Protein AF-A0A6P0T3D6-F1 (afdb_monomer_lite)

Radius of gyration: 28.1 Å; chains: 1; bounding box: 77×45×81 Å

Sequence (340 aa):
TSSKSYEYIAQSCYQVFQTAANWSQDLQGVSTPESSTKQEKDIAKSGDKVVDKVAIWSQDLQGKGRLFGGEIFELWRYQPLNQANCHVIIMIFPDQASMEKAAELYTDWMGLFSYRNKILWAYSQSRLIKKSLVDFYKQAEENQRLISDQNSSGFREQTIAAKLDDIQKSLDNYTLDLPKLNFQNQIIEINLFNYQTRLDIINQKCQKLGADNNLKFLETFSKEVKENYLLQVTKDYDSMALGLRLLEARLNALRSQIELEKAERDRTFQNIVTVIGAGTAVTALVDFEAKQCETVSKLIPPMKKSCENPWINSFIVPVVLILIFGVIGLCFKKILSASR

pLDDT: mean 72.75, std 22.13, range [32.28, 98.38]

Structure (mmCIF, N/CA/C/O backbone):
data_AF-A0A6P0T3D6-F1
#
_entry.id   AF-A0A6P0T3D6-F1
#
loop_
_atom_site.group_PDB
_atom_site.id
_atom_site.type_symbol
_atom_site.label_atom_id
_atom_site.label_alt_id
_atom_site.label_comp_id
_atom_site.label_asym_id
_atom_site.label_entity_id
_atom_site.label_seq_id
_atom_site.pdbx_PDB_ins_code
_atom_site.Cartn_x
_atom_site.Cartn_y
_atom_site.Cartn_z
_atom_site.occupancy
_atom_site.B_iso_or_equiv
_atom_site.auth_seq_id
_atom_site.auth_comp_id
_atom_site.auth_asym_id
_atom_site.auth_atom_id
_atom_site.pdbx_PDB_model_num
ATOM 1 N N . THR A 1 1 ? -25.165 -11.275 28.805 1.00 53.22 1 THR A N 1
ATOM 2 C CA . THR A 1 1 ? -25.376 -11.613 27.375 1.00 53.22 1 THR A CA 1
ATOM 3 C C . THR A 1 1 ? -24.227 -12.482 26.893 1.00 53.22 1 THR A C 1
ATOM 5 O O . THR A 1 1 ? -23.082 -12.165 27.181 1.00 53.22 1 THR A O 1
ATOM 8 N N . SER A 1 2 ? -24.495 -13.625 26.250 1.00 67.69 2 SER A N 1
ATOM 9 C CA . SER A 1 2 ? -23.430 -14.520 25.748 1.00 67.69 2 SER A CA 1
ATOM 10 C C . SER A 1 2 ? -22.804 -13.985 24.453 1.00 67.69 2 SER A C 1
ATOM 12 O O . SER A 1 2 ? -23.526 -13.380 23.666 1.00 67.69 2 SER A O 1
ATOM 14 N N . SER A 1 3 ? -21.533 -14.294 24.168 1.00 66.00 3 SER A N 1
ATOM 15 C CA . SER A 1 3 ? -20.826 -13.911 22.922 1.00 66.00 3 SER A CA 1
ATOM 16 C C . SER A 1 3 ? -21.608 -14.234 21.630 1.00 66.00 3 SER A C 1
ATOM 18 O O . SER A 1 3 ? -21.654 -13.412 20.717 1.00 66.00 3 SER A O 1
ATOM 20 N N . LYS A 1 4 ? -22.348 -15.356 21.595 1.00 70.00 4 LYS A N 1
ATOM 21 C CA . LYS A 1 4 ? -23.235 -15.723 20.469 1.00 70.00 4 LYS A CA 1
ATOM 22 C C . LYS A 1 4 ? -24.346 -14.699 20.194 1.00 70.00 4 LYS A C 1
ATOM 24 O O . LYS A 1 4 ? -24.768 -14.544 19.055 1.00 70.00 4 LYS A O 1
ATOM 29 N N . SER A 1 5 ? -24.806 -13.992 21.225 1.00 83.00 5 SER A N 1
ATOM 30 C CA . SER A 1 5 ? -25.825 -12.947 21.095 1.00 83.00 5 SER A CA 1
ATOM 31 C C . SER A 1 5 ? -25.266 -11.700 20.415 1.00 83.00 5 SER A C 1
ATOM 33 O O . SER A 1 5 ? -25.970 -11.090 19.619 1.00 83.00 5 SER A O 1
ATOM 35 N N . TYR A 1 6 ? -24.016 -11.321 20.703 1.00 85.50 6 TYR A N 1
ATOM 36 C CA . TYR A 1 6 ? -23.391 -10.154 20.077 1.00 85.50 6 TYR A CA 1
ATOM 37 C C . TYR A 1 6 ? -23.079 -10.391 18.605 1.00 85.50 6 TYR A C 1
ATOM 39 O O . TYR A 1 6 ? -23.314 -9.509 17.788 1.00 85.50 6 TYR A O 1
ATOM 47 N N . GLU A 1 7 ? -22.627 -11.592 18.250 1.00 84.25 7 GLU A N 1
ATOM 48 C CA . GLU A 1 7 ? -22.378 -11.941 16.851 1.00 84.25 7 GLU A CA 1
ATOM 49 C C . GLU A 1 7 ? -23.661 -11.901 16.007 1.00 84.25 7 GLU A C 1
ATOM 51 O O . GLU A 1 7 ? -23.648 -11.339 14.916 1.00 84.25 7 GLU A O 1
ATOM 56 N N . TYR A 1 8 ? -24.787 -12.396 16.531 1.00 85.69 8 TYR A N 1
ATOM 57 C CA . TYR A 1 8 ? -26.081 -12.305 15.845 1.00 85.69 8 TYR A CA 1
ATOM 58 C C . TYR A 1 8 ? -26.545 -10.852 15.632 1.00 85.69 8 TYR A C 1
ATOM 60 O O . TYR A 1 8 ? -27.017 -10.487 14.551 1.00 85.69 8 TYR A O 1
ATOM 68 N N . ILE A 1 9 ? -26.378 -9.996 16.648 1.00 85.69 9 ILE A N 1
ATOM 69 C CA . ILE A 1 9 ? -26.699 -8.566 16.533 1.00 85.69 9 ILE A CA 1
ATOM 70 C C . ILE A 1 9 ? -25.793 -7.911 15.485 1.00 85.69 9 ILE A C 1
ATOM 72 O O . ILE A 1 9 ? -26.284 -7.202 14.611 1.00 85.69 9 ILE A O 1
ATOM 76 N N . ALA A 1 10 ? -24.488 -8.190 15.515 1.00 86.81 10 ALA A N 1
ATOM 77 C CA . ALA A 1 10 ? -23.537 -7.623 14.567 1.00 86.81 10 ALA A CA 1
ATOM 78 C C . ALA A 1 10 ? -23.818 -8.068 13.120 1.00 86.81 10 ALA A C 1
ATOM 80 O O . ALA A 1 10 ? -23.769 -7.239 12.211 1.00 86.81 10 ALA A O 1
ATOM 81 N N . GLN A 1 11 ? -24.193 -9.334 12.909 1.00 85.19 11 GLN A N 1
ATOM 82 C CA . GLN A 1 11 ? -24.663 -9.844 11.614 1.00 85.19 11 GLN A CA 1
ATOM 83 C C . GLN A 1 11 ? -25.864 -9.054 11.097 1.00 85.19 11 GLN A C 1
ATOM 85 O O . GLN A 1 11 ? -25.868 -8.616 9.946 1.00 85.19 11 GLN A O 1
ATOM 90 N N . SER A 1 12 ? -26.847 -8.821 11.966 1.00 82.75 12 SER A N 1
ATOM 91 C CA . SER A 1 12 ? -28.048 -8.056 11.629 1.00 82.75 12 SER A CA 1
ATOM 92 C C . SER A 1 12 ? -27.702 -6.603 11.275 1.00 82.75 12 SER A C 1
ATOM 94 O O . SER A 1 12 ? -28.147 -6.089 10.250 1.00 82.75 12 SER A O 1
ATOM 96 N N . CYS A 1 13 ? -26.836 -5.949 12.060 1.00 84.38 13 CYS A N 1
ATOM 97 C CA . CYS A 1 13 ? -26.343 -4.600 11.766 1.00 84.38 13 CYS A CA 1
ATOM 98 C C . CYS A 1 13 ? -25.618 -4.529 10.415 1.00 84.38 13 CYS A C 1
ATOM 100 O O . CYS A 1 13 ? -25.824 -3.584 9.653 1.00 84.38 13 CYS A O 1
ATOM 102 N N . TYR A 1 14 ? -24.794 -5.530 10.098 1.00 84.00 14 TYR A N 1
ATOM 103 C CA . TYR A 1 14 ? -24.063 -5.573 8.836 1.00 84.00 14 TYR A CA 1
ATOM 104 C C . TYR A 1 14 ? -24.999 -5.709 7.630 1.00 84.00 14 TYR A C 1
ATOM 106 O O . TYR A 1 14 ? -24.825 -4.999 6.641 1.00 84.00 14 TYR A O 1
ATOM 114 N N . GLN A 1 15 ? -26.031 -6.552 7.726 1.00 80.00 15 GLN A N 1
ATOM 115 C CA . GLN A 1 15 ? -27.046 -6.701 6.675 1.00 80.00 15 GLN A CA 1
ATOM 116 C C . GLN A 1 15 ? -27.813 -5.395 6.416 1.00 80.00 15 GLN A C 1
ATOM 118 O O . GLN A 1 15 ? -28.017 -5.009 5.261 1.00 80.00 15 GLN A O 1
ATOM 123 N N . VAL A 1 16 ? -28.195 -4.678 7.478 1.00 79.88 16 VAL A N 1
ATOM 124 C CA . VAL A 1 16 ? -28.868 -3.373 7.357 1.00 79.88 16 VAL A CA 1
ATOM 125 C C . VAL A 1 16 ? -27.953 -2.347 6.686 1.00 79.88 16 VAL A C 1
ATOM 127 O O . VAL A 1 16 ? -28.378 -1.672 5.748 1.00 79.88 16 VAL A O 1
ATOM 130 N N . PHE A 1 17 ? -26.687 -2.265 7.112 1.00 78.81 17 PHE A N 1
ATOM 131 C CA . PHE A 1 17 ? -25.705 -1.360 6.513 1.00 78.81 17 PHE A CA 1
ATOM 132 C C . PHE A 1 17 ? -25.536 -1.610 5.009 1.00 78.81 17 PHE A C 1
ATOM 134 O O . PHE A 1 17 ? -25.558 -0.666 4.222 1.00 78.81 17 PHE A O 1
ATOM 141 N N . GLN A 1 18 ? -25.416 -2.873 4.595 1.00 73.12 18 GLN A N 1
ATOM 142 C CA . GLN A 1 18 ? -25.282 -3.222 3.180 1.00 73.12 18 GLN A CA 1
ATOM 143 C C . GLN A 1 18 ? -26.512 -2.840 2.360 1.00 73.12 18 GLN A C 1
ATOM 145 O O . GLN A 1 18 ? -26.376 -2.300 1.265 1.00 73.12 18 GLN A O 1
ATOM 150 N N . THR A 1 19 ? -27.707 -3.090 2.899 1.00 70.31 19 THR A N 1
ATOM 151 C CA . THR A 1 19 ? -28.960 -2.728 2.227 1.00 70.31 19 THR A CA 1
ATOM 152 C C . THR A 1 19 ? -29.002 -1.221 1.974 1.00 70.31 19 THR A C 1
ATOM 154 O O . THR A 1 19 ? -29.236 -0.792 0.848 1.00 70.31 19 THR A O 1
ATOM 157 N N . ALA A 1 20 ? -28.667 -0.413 2.984 1.00 66.50 20 ALA A N 1
ATOM 158 C CA . ALA A 1 20 ? -28.610 1.041 2.849 1.00 66.50 20 ALA A CA 1
ATOM 159 C C . ALA A 1 20 ? -27.512 1.516 1.876 1.00 66.50 20 ALA A C 1
ATOM 161 O O . ALA A 1 20 ? -27.730 2.446 1.098 1.00 66.50 20 ALA A O 1
ATOM 162 N N . ALA A 1 21 ? -26.339 0.877 1.889 1.00 64.81 21 ALA A N 1
ATOM 163 C CA . ALA A 1 21 ? -25.237 1.212 0.989 1.00 64.81 21 ALA A CA 1
ATOM 164 C C . ALA A 1 21 ? -25.592 0.943 -0.484 1.00 64.81 21 ALA A C 1
ATOM 166 O O . ALA A 1 21 ? -25.303 1.778 -1.342 1.00 64.81 21 ALA A O 1
ATOM 167 N N . ASN A 1 22 ? -26.274 -0.171 -0.764 1.00 60.66 22 ASN A N 1
ATOM 168 C CA . ASN A 1 22 ? -26.747 -0.511 -2.107 1.00 60.66 22 ASN A CA 1
ATOM 169 C C . ASN A 1 22 ? -27.794 0.498 -2.600 1.00 60.66 22 AS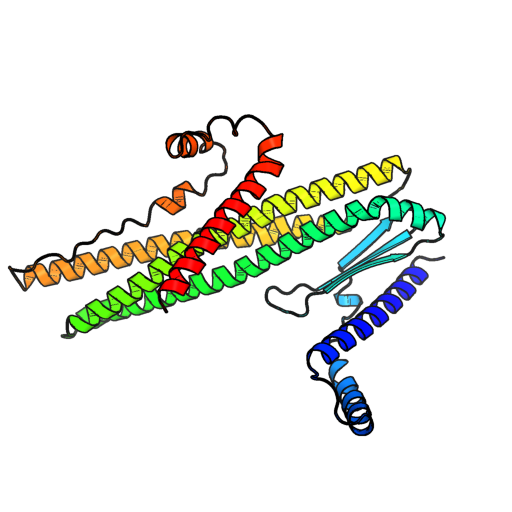N A C 1
ATOM 171 O O . ASN A 1 22 ? -27.689 0.994 -3.718 1.00 60.66 22 ASN A O 1
ATOM 175 N N . TRP A 1 23 ? -28.730 0.903 -1.732 1.00 49.41 23 TRP A N 1
ATOM 176 C CA . TRP A 1 23 ? -29.722 1.933 -2.065 1.00 49.41 23 TRP A CA 1
ATOM 177 C C . TRP A 1 23 ? -29.064 3.273 -2.412 1.00 49.41 23 TRP A C 1
ATOM 179 O O . TRP A 1 23 ? -29.494 3.967 -3.332 1.00 49.41 23 TRP A O 1
ATOM 189 N N . SER A 1 24 ? -27.995 3.644 -1.701 1.00 46.78 24 SER A N 1
ATOM 190 C CA . SER A 1 24 ? -27.263 4.877 -1.990 1.00 46.78 24 SER A CA 1
ATOM 191 C C . SER A 1 24 ? -26.541 4.841 -3.341 1.00 46.78 24 SER A C 1
ATOM 193 O O . SER A 1 24 ? -26.399 5.899 -3.952 1.00 46.78 24 SER A O 1
ATOM 195 N N . GLN A 1 25 ? -26.070 3.676 -3.797 1.00 51.09 25 GLN A N 1
ATOM 196 C CA . GLN A 1 25 ? -25.441 3.525 -5.114 1.00 51.09 25 GLN A CA 1
ATOM 197 C C . GLN A 1 25 ? -26.471 3.580 -6.247 1.00 51.09 25 GLN A C 1
ATOM 199 O O . GLN A 1 25 ? -26.229 4.260 -7.244 1.00 51.09 25 GLN A O 1
ATOM 204 N N . ASP A 1 26 ? -27.641 2.963 -6.064 1.00 49.06 26 ASP A N 1
ATOM 205 C CA . ASP A 1 26 ? -28.730 2.993 -7.049 1.00 49.06 26 ASP A CA 1
ATOM 206 C C . ASP A 1 26 ? -29.263 4.419 -7.279 1.00 49.06 26 ASP A C 1
ATOM 208 O O . ASP A 1 26 ? -29.586 4.801 -8.404 1.00 49.06 26 ASP A O 1
ATOM 212 N N . LEU A 1 27 ? -29.273 5.257 -6.237 1.00 37.78 27 LEU A N 1
ATOM 213 C CA . LEU A 1 27 ? -29.688 6.661 -6.335 1.00 37.78 27 LEU A CA 1
ATOM 214 C C . LEU A 1 27 ? -28.661 7.566 -7.038 1.00 37.78 27 LEU A C 1
ATOM 216 O O . LEU A 1 27 ? -29.042 8.595 -7.591 1.00 37.78 27 LEU A O 1
ATOM 220 N N . GLN A 1 28 ? -27.373 7.203 -7.063 1.00 42.53 28 GLN A N 1
ATOM 221 C CA . GLN A 1 28 ? -26.335 7.990 -7.750 1.00 42.53 28 GLN A CA 1
ATOM 222 C C . GLN A 1 28 ? -26.333 7.800 -9.279 1.00 42.53 28 GLN A C 1
ATOM 224 O O . GLN A 1 28 ? -25.651 8.545 -9.982 1.00 42.53 28 GLN A O 1
ATOM 229 N N . GLY A 1 29 ? -27.110 6.844 -9.805 1.00 42.03 29 GLY A N 1
ATOM 230 C CA . GLY A 1 29 ? -27.299 6.621 -11.244 1.00 42.03 29 GLY A CA 1
ATOM 231 C C . GLY A 1 29 ? -28.566 7.247 -11.840 1.00 42.03 29 GLY A C 1
ATOM 232 O O . GLY A 1 29 ? -28.773 7.143 -13.048 1.00 42.03 29 GLY A O 1
ATOM 233 N N . VAL A 1 30 ? -29.426 7.875 -11.031 1.00 40.41 30 VAL A N 1
ATOM 234 C CA . VAL A 1 30 ? -30.762 8.315 -11.461 1.00 40.41 30 VAL A CA 1
ATOM 235 C C . VAL A 1 30 ? -30.850 9.842 -11.466 1.00 40.41 30 VAL A C 1
ATOM 237 O O . VAL A 1 30 ? -30.873 10.490 -10.422 1.00 40.41 30 VAL A O 1
ATOM 240 N N . SER A 1 31 ? -30.926 10.433 -12.662 1.00 38.38 31 SER A N 1
ATOM 241 C CA . SER A 1 31 ? -31.396 11.811 -12.841 1.00 38.38 31 SER A CA 1
ATOM 242 C C . SER A 1 31 ? -32.860 11.933 -12.399 1.00 38.38 31 SER A C 1
ATOM 244 O O . SER A 1 31 ? -33.642 11.004 -12.590 1.00 38.38 31 SER A O 1
ATOM 246 N N . THR A 1 32 ? -33.215 13.081 -11.817 1.00 34.25 32 THR A N 1
ATOM 247 C CA . THR A 1 32 ? -34.517 13.423 -11.206 1.00 34.25 32 THR A CA 1
ATOM 248 C C . THR A 1 32 ? -35.769 12.940 -11.969 1.00 34.25 32 THR A C 1
ATOM 250 O O . THR A 1 32 ? -35.754 12.898 -13.198 1.00 34.25 32 THR A O 1
ATOM 253 N N . PRO A 1 33 ? -36.866 12.604 -11.254 1.00 43.78 33 PRO A N 1
ATOM 254 C CA . PRO A 1 33 ? -37.854 11.621 -11.701 1.00 43.78 33 PRO A CA 1
ATOM 255 C C . PRO A 1 33 ? -38.967 12.183 -12.601 1.00 43.78 33 PRO A C 1
ATOM 257 O O . PRO A 1 33 ? -39.618 13.168 -12.255 1.00 43.78 33 PRO A O 1
ATOM 260 N N . GLU A 1 34 ? -39.285 11.459 -13.680 1.00 39.06 34 GLU A N 1
ATOM 261 C CA . GLU A 1 34 ? -40.607 11.479 -14.319 1.00 39.06 34 GLU A CA 1
ATOM 262 C C . GLU A 1 34 ? -41.425 10.249 -13.880 1.00 39.06 34 GLU A C 1
ATOM 264 O O . GLU A 1 34 ? -41.139 9.111 -14.246 1.00 39.06 34 GLU A O 1
ATOM 269 N N . SER A 1 35 ? -42.501 10.510 -13.132 1.00 43.91 35 SER A N 1
ATOM 270 C CA . SER A 1 35 ? -43.615 9.610 -12.775 1.00 43.91 35 SER A CA 1
ATOM 271 C C . SER A 1 35 ? -43.302 8.368 -11.909 1.00 43.91 35 SER A C 1
ATOM 273 O O . SER A 1 35 ? -42.697 7.377 -12.317 1.00 43.91 35 SER A O 1
ATOM 275 N N . SER A 1 36 ? -43.829 8.403 -10.684 1.00 51.06 36 SER A N 1
ATOM 276 C CA . SER A 1 36 ? -43.549 7.499 -9.561 1.00 51.06 36 SER A CA 1
ATOM 277 C C . SER A 1 36 ? -44.052 6.055 -9.695 1.00 51.06 36 SER A C 1
ATOM 279 O O . SER A 1 36 ? -43.627 5.198 -8.932 1.00 51.06 36 SER A O 1
ATOM 281 N N . THR A 1 37 ? -44.924 5.725 -10.648 1.00 46.56 37 THR A N 1
ATOM 282 C CA . THR A 1 37 ? -45.619 4.417 -10.646 1.00 46.56 37 THR A CA 1
ATOM 283 C C . THR A 1 37 ? -44.949 3.337 -11.499 1.00 46.56 37 THR A C 1
ATOM 285 O O . THR A 1 37 ? -45.201 2.148 -11.301 1.00 46.56 37 THR A O 1
ATOM 288 N N . LYS A 1 38 ? -44.087 3.720 -12.450 1.00 42.31 38 LYS A N 1
ATOM 289 C CA . LYS A 1 38 ? -43.308 2.770 -13.267 1.00 42.31 38 LYS A CA 1
ATOM 290 C C . LYS A 1 38 ? -41.962 2.438 -12.609 1.00 42.31 38 LYS A C 1
ATOM 292 O O . LYS A 1 38 ? -41.524 1.293 -12.650 1.00 42.31 38 LYS A O 1
ATOM 297 N N . GLN A 1 39 ? -41.392 3.419 -11.905 1.00 49.00 39 GLN A N 1
ATOM 298 C CA . GLN A 1 39 ? -40.134 3.317 -11.166 1.00 49.00 39 GLN A CA 1
ATOM 299 C C . GLN A 1 39 ? -40.202 2.275 -10.035 1.00 49.00 39 GLN A C 1
ATOM 301 O O . GLN A 1 39 ? -39.305 1.451 -9.921 1.00 49.00 39 GLN A O 1
ATOM 306 N N . GLU A 1 40 ? -41.297 2.216 -9.268 1.00 42.88 40 GLU A N 1
ATOM 307 C CA . GLU A 1 40 ? -41.455 1.243 -8.170 1.00 42.88 40 GLU A CA 1
ATOM 308 C C . GLU A 1 40 ? -41.462 -0.223 -8.644 1.00 42.88 40 GLU A C 1
ATOM 310 O O . GLU A 1 40 ? -40.920 -1.099 -7.970 1.00 42.88 40 GLU A O 1
ATOM 315 N N . LYS A 1 41 ? -42.026 -0.508 -9.828 1.00 41.69 41 LYS A N 1
ATOM 316 C CA . LYS A 1 41 ? -42.071 -1.875 -10.383 1.00 41.69 41 LYS A CA 1
ATOM 317 C C . LYS A 1 41 ? -40.754 -2.313 -11.020 1.00 41.69 41 LYS A C 1
ATOM 319 O O . LYS A 1 41 ? -40.439 -3.502 -10.972 1.00 41.69 41 LYS A O 1
ATOM 324 N N . ASP A 1 42 ? -39.997 -1.380 -11.589 1.00 44.69 42 ASP A N 1
ATOM 325 C CA . ASP A 1 42 ? -38.683 -1.673 -12.165 1.00 44.69 42 ASP A CA 1
ATOM 326 C C . ASP A 1 42 ? -37.597 -1.770 -11.073 1.00 44.69 42 ASP A C 1
ATOM 328 O O . ASP A 1 42 ? -36.738 -2.646 -11.165 1.00 44.69 42 ASP A O 1
ATOM 332 N N . ILE A 1 43 ? -37.707 -0.994 -9.983 1.00 44.28 43 ILE A N 1
ATOM 333 C CA . ILE A 1 43 ? -36.843 -1.090 -8.787 1.00 44.28 43 ILE A CA 1
ATOM 334 C C . ILE A 1 43 ? -37.064 -2.417 -8.039 1.00 44.28 43 ILE A C 1
ATOM 336 O O . ILE A 1 43 ? -36.107 -3.063 -7.613 1.00 44.28 43 ILE A O 1
ATOM 340 N N . ALA A 1 44 ? -38.314 -2.885 -7.927 1.00 42.59 44 ALA A N 1
ATOM 341 C CA . ALA A 1 44 ? -38.601 -4.189 -7.326 1.00 42.59 44 ALA A CA 1
ATOM 342 C C . ALA A 1 44 ? -38.000 -5.354 -8.139 1.00 42.59 44 ALA A C 1
ATOM 344 O O . ALA A 1 44 ? -37.509 -6.319 -7.562 1.00 42.59 44 ALA A O 1
ATOM 345 N N . LYS A 1 45 ? -37.976 -5.249 -9.476 1.00 38.78 45 LYS A N 1
ATOM 346 C CA . LYS A 1 45 ? -37.378 -6.264 -10.362 1.00 38.78 45 LYS A CA 1
ATOM 347 C C . LYS A 1 45 ? -35.852 -6.187 -10.464 1.00 38.78 45 LYS A C 1
ATOM 349 O O . LYS A 1 45 ? -35.230 -7.199 -10.788 1.00 38.78 45 LYS A O 1
ATOM 354 N N . SER A 1 46 ? -35.234 -5.027 -10.224 1.00 44.59 46 SER A N 1
ATOM 355 C CA . SER A 1 46 ? -33.770 -4.910 -10.146 1.00 44.59 46 SER A CA 1
ATOM 356 C C . SER A 1 46 ? -33.225 -5.403 -8.806 1.00 44.59 46 SER A C 1
ATOM 358 O O . SER A 1 46 ? -32.132 -5.968 -8.785 1.00 44.59 46 SER A O 1
ATOM 360 N N . GLY A 1 47 ? -34.002 -5.282 -7.722 1.00 38.97 47 GLY A N 1
ATOM 361 C CA . GLY A 1 47 ? -33.667 -5.826 -6.403 1.00 38.97 47 GLY A CA 1
ATOM 362 C C . GLY A 1 47 ? -33.337 -7.322 -6.434 1.00 38.97 47 GLY A C 1
ATOM 363 O O . GLY A 1 47 ? -32.323 -7.727 -5.872 1.00 38.97 47 GLY A O 1
ATOM 364 N N . ASP A 1 48 ? -34.093 -8.116 -7.199 1.00 34.81 48 ASP A N 1
ATOM 365 C CA . ASP A 1 48 ? -33.900 -9.571 -7.320 1.00 34.81 48 ASP A CA 1
ATOM 366 C C . ASP A 1 48 ? -32.585 -9.984 -8.014 1.00 34.81 48 ASP A C 1
ATOM 368 O O . ASP A 1 48 ? -32.137 -11.116 -7.854 1.00 34.81 48 ASP A O 1
ATOM 372 N N . LYS A 1 49 ? -31.926 -9.082 -8.762 1.00 37.88 49 LYS A N 1
ATOM 373 C CA . LYS A 1 49 ? -30.617 -9.341 -9.405 1.00 37.88 49 LYS A CA 1
ATOM 374 C C . LYS A 1 49 ? -29.419 -8.782 -8.629 1.00 37.88 49 LYS A C 1
ATOM 376 O O . LYS A 1 49 ? -28.281 -9.100 -8.966 1.00 37.88 49 LYS A O 1
ATOM 381 N N . VAL A 1 50 ? -29.647 -7.957 -7.605 1.00 40.91 50 VAL A N 1
ATOM 382 C CA . VAL A 1 50 ? -28.586 -7.333 -6.784 1.00 40.91 50 VAL A CA 1
ATOM 383 C C . VAL A 1 50 ? -28.225 -8.194 -5.563 1.00 40.91 50 VAL A C 1
ATOM 385 O O . VAL A 1 50 ? -27.156 -8.026 -4.973 1.00 40.91 50 VAL A O 1
ATOM 388 N N . VAL A 1 51 ? -29.053 -9.191 -5.233 1.00 40.22 51 VAL A N 1
ATOM 389 C CA . VAL A 1 51 ? -28.823 -10.121 -4.112 1.00 40.22 51 VAL A CA 1
ATOM 390 C C . VAL A 1 51 ? -27.555 -10.981 -4.291 1.00 40.22 51 VAL A C 1
ATOM 392 O O . VAL A 1 51 ? -26.968 -11.414 -3.303 1.00 40.22 51 VAL A O 1
ATOM 395 N N . ASP A 1 52 ? -27.030 -11.129 -5.511 1.00 38.56 52 ASP A N 1
ATOM 396 C CA . ASP A 1 52 ? -25.833 -11.947 -5.776 1.00 38.56 52 ASP A CA 1
ATOM 397 C C . ASP A 1 52 ? -24.485 -11.271 -5.440 1.00 38.56 52 ASP A C 1
ATOM 399 O O . ASP A 1 52 ? -23.432 -11.900 -5.551 1.00 38.56 52 ASP A O 1
ATOM 403 N N . LYS A 1 53 ? -24.468 -10.003 -4.999 1.00 48.69 53 LYS A N 1
ATOM 404 C CA . LYS A 1 53 ? -23.236 -9.317 -4.535 1.00 48.69 53 LYS A CA 1
ATOM 405 C C . LYS A 1 53 ? -23.276 -8.893 -3.065 1.00 48.69 53 LYS A C 1
ATOM 407 O O . LYS A 1 53 ? -22.454 -8.082 -2.633 1.00 48.69 53 LYS A O 1
ATOM 412 N N . VAL A 1 54 ? -24.211 -9.449 -2.297 1.00 52.62 54 VAL A N 1
ATOM 413 C CA . VAL A 1 54 ? -24.347 -9.203 -0.857 1.00 52.62 54 VAL A CA 1
ATOM 414 C C . VAL A 1 54 ? -23.082 -9.679 -0.151 1.00 52.62 54 VAL A C 1
ATOM 416 O O . VAL A 1 54 ? -22.555 -10.761 -0.410 1.00 52.62 54 VAL A O 1
ATOM 419 N N . ALA A 1 55 ? -22.540 -8.825 0.705 1.00 56.56 55 ALA A N 1
ATOM 420 C CA . ALA A 1 55 ? -21.339 -9.124 1.444 1.00 56.56 55 ALA A CA 1
ATOM 421 C C . ALA A 1 55 ? -21.613 -10.249 2.454 1.00 56.56 55 ALA A C 1
ATOM 423 O O . ALA A 1 55 ? -22.534 -10.168 3.273 1.00 56.56 55 ALA A O 1
ATOM 424 N N . ILE A 1 56 ? -20.861 -11.343 2.342 1.00 74.69 56 ILE A N 1
ATOM 425 C CA . ILE A 1 56 ? -21.107 -12.573 3.085 1.00 74.69 56 ILE A CA 1
ATOM 426 C C . ILE A 1 56 ? -20.347 -12.443 4.399 1.00 74.69 56 ILE A C 1
ATOM 428 O O . ILE A 1 56 ? -19.122 -12.483 4.399 1.00 74.69 56 ILE A O 1
ATOM 432 N N . TRP A 1 57 ? -21.063 -12.329 5.524 1.00 80.94 57 TRP A N 1
ATOM 433 C CA . TRP A 1 57 ? -20.474 -12.202 6.868 1.00 80.94 57 TRP A CA 1
ATOM 434 C C . TRP A 1 57 ? -19.289 -13.149 7.096 1.00 80.94 57 TRP A C 1
ATOM 436 O O . TRP A 1 57 ? -18.247 -12.728 7.582 1.00 80.94 57 TRP A O 1
ATOM 446 N N . SER A 1 58 ? -19.422 -14.421 6.706 1.00 82.00 58 SER A N 1
ATOM 447 C CA . SER A 1 58 ? -18.365 -15.422 6.886 1.00 82.00 58 SER A CA 1
ATOM 448 C C . SER A 1 58 ? -17.112 -15.182 6.038 1.00 82.00 58 SER A C 1
ATOM 450 O O . SER A 1 58 ? -16.062 -15.714 6.372 1.00 82.00 58 SER A O 1
ATOM 452 N N . GLN A 1 59 ? -17.218 -14.435 4.939 1.00 83.94 59 GLN A N 1
ATOM 453 C CA . GLN A 1 59 ? -16.091 -14.065 4.080 1.00 83.94 59 GLN A CA 1
ATOM 454 C C . GLN A 1 59 ? -15.489 -12.722 4.488 1.00 83.94 59 GLN A C 1
ATOM 456 O O . GLN A 1 59 ? -14.275 -12.557 4.446 1.00 83.94 59 GLN A O 1
ATOM 461 N N . ASP A 1 60 ? -16.331 -11.763 4.871 1.00 88.25 60 ASP A N 1
ATOM 462 C CA . ASP A 1 60 ? -15.883 -10.401 5.143 1.00 88.25 60 ASP A CA 1
ATOM 463 C C . ASP A 1 60 ? -15.410 -10.219 6.587 1.00 88.25 60 ASP A C 1
ATOM 465 O O . ASP A 1 60 ? -14.655 -9.292 6.845 1.00 88.25 60 ASP A O 1
ATOM 469 N N . LEU A 1 61 ? -15.795 -11.081 7.533 1.00 91.31 61 LEU A N 1
ATOM 470 C CA . LEU A 1 61 ? -15.310 -11.018 8.913 1.00 91.31 61 LEU A CA 1
ATOM 471 C C . LEU A 1 61 ? -13.816 -11.371 8.988 1.00 91.31 61 LEU A C 1
ATOM 473 O O . LEU A 1 61 ? -13.441 -12.540 8.941 1.00 91.31 61 LEU A O 1
ATOM 477 N N . GLN A 1 62 ? -12.974 -10.354 9.152 1.00 91.50 62 GLN A N 1
ATOM 478 C CA . GLN A 1 62 ? -11.513 -10.490 9.198 1.00 91.50 62 GLN A CA 1
ATOM 479 C C . GLN A 1 62 ? -10.956 -10.438 10.624 1.00 91.50 62 GLN A C 1
ATOM 481 O O . GLN A 1 62 ? -9.877 -10.966 10.890 1.00 91.50 62 GLN A O 1
ATOM 486 N N . GLY A 1 63 ? -11.682 -9.817 11.556 1.00 92.62 63 GLY A N 1
ATOM 487 C CA . GLY A 1 63 ? -11.180 -9.574 12.904 1.00 92.62 63 GLY A CA 1
ATOM 488 C C . GLY A 1 63 ? -12.265 -9.598 13.969 1.00 92.62 63 GLY A C 1
ATOM 489 O O . GLY A 1 63 ? -13.405 -9.193 13.739 1.00 92.62 63 GLY A O 1
ATOM 490 N N . LYS A 1 64 ? -11.885 -10.062 15.162 1.00 95.31 64 LYS A N 1
ATOM 491 C CA . LYS A 1 64 ? -12.679 -9.952 16.389 1.00 95.31 64 LYS A CA 1
ATOM 492 C C . LYS A 1 64 ? -11.813 -9.375 17.500 1.00 95.31 64 LYS A C 1
ATOM 494 O O . LYS A 1 64 ? -10.628 -9.697 17.597 1.00 95.31 64 LYS A O 1
ATOM 499 N N . GLY A 1 65 ? -12.410 -8.550 18.348 1.00 95.12 65 GLY A N 1
ATOM 500 C CA . GLY A 1 65 ? -11.721 -7.918 19.463 1.00 95.12 65 GLY A CA 1
ATOM 501 C C . GLY A 1 65 ? -12.653 -7.579 20.612 1.00 95.12 65 GLY A C 1
ATOM 502 O O . GLY A 1 65 ? -13.857 -7.807 20.538 1.00 95.12 65 GLY A O 1
ATOM 503 N N . ARG A 1 66 ? -12.087 -7.027 21.684 1.00 95.00 66 ARG A N 1
ATOM 504 C CA . ARG A 1 66 ? -12.840 -6.597 22.867 1.00 95.00 66 ARG A CA 1
ATOM 505 C C . ARG A 1 66 ? -12.348 -5.264 23.384 1.00 95.00 66 ARG A C 1
ATOM 507 O O . ARG A 1 66 ? -11.150 -4.983 23.331 1.00 95.00 66 ARG A O 1
ATOM 514 N N . LEU A 1 67 ? -13.268 -4.471 23.915 1.00 94.75 67 LEU A N 1
ATOM 515 C CA . LEU A 1 67 ? -12.971 -3.163 24.483 1.00 94.75 67 LEU A CA 1
ATOM 516 C C . LEU A 1 67 ? -14.039 -2.786 25.510 1.00 94.75 67 LEU A C 1
ATOM 518 O O . LEU A 1 67 ? -15.221 -2.834 25.189 1.00 94.75 67 LEU A O 1
ATOM 522 N N . PHE A 1 68 ? -13.634 -2.410 26.728 1.00 92.56 68 PHE A N 1
ATOM 523 C CA . PHE A 1 68 ? -14.552 -2.022 27.815 1.00 92.56 68 PHE A CA 1
ATOM 524 C C . PHE A 1 68 ? -15.713 -3.019 28.016 1.00 92.56 68 PHE A C 1
ATOM 526 O O . PHE A 1 68 ? -16.864 -2.630 28.162 1.00 92.56 68 PHE A O 1
ATOM 533 N N . GLY A 1 69 ? -15.432 -4.326 27.949 1.00 90.44 69 GLY A N 1
ATOM 534 C CA . GLY A 1 69 ? -16.453 -5.380 28.060 1.00 90.44 69 GLY A CA 1
ATOM 535 C C . G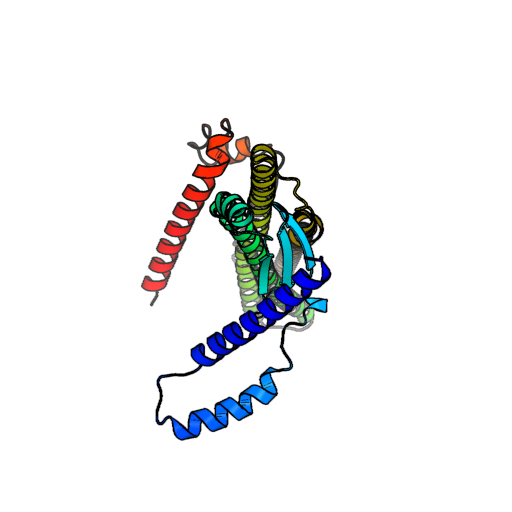LY A 1 69 ? -17.362 -5.557 26.832 1.00 90.44 69 GLY A C 1
ATOM 536 O O . GLY A 1 69 ? -18.163 -6.491 26.808 1.00 90.44 69 GLY A O 1
ATOM 537 N N . GLY A 1 70 ? -17.235 -4.704 25.813 1.00 92.50 70 GLY A N 1
ATOM 538 C CA . GLY A 1 70 ? -17.877 -4.856 24.511 1.00 92.50 70 GLY A CA 1
ATOM 539 C C . GLY A 1 70 ? -17.107 -5.776 23.563 1.00 92.50 70 GLY A C 1
ATOM 540 O O . GLY A 1 70 ? -15.901 -5.987 23.717 1.00 92.50 70 GLY A O 1
ATOM 541 N N . GLU A 1 71 ? -17.814 -6.306 22.565 1.00 95.50 71 GLU A N 1
ATOM 542 C CA . GLU A 1 71 ? -17.249 -7.102 21.469 1.00 95.50 71 GLU A CA 1
ATOM 543 C C . GLU A 1 71 ? -17.134 -6.239 20.203 1.00 95.50 71 GLU A C 1
ATOM 545 O O . GLU A 1 71 ? -18.016 -5.431 19.894 1.00 95.50 71 GLU A O 1
ATOM 550 N N . ILE A 1 72 ? -16.042 -6.425 19.465 1.00 95.50 72 ILE A N 1
ATOM 551 C CA . ILE A 1 72 ? -15.727 -5.719 18.222 1.00 95.50 72 ILE A CA 1
ATOM 552 C C . ILE A 1 72 ? -15.641 -6.730 17.084 1.00 95.50 72 ILE A C 1
ATOM 554 O O . ILE A 1 72 ? -15.004 -7.775 17.226 1.00 95.50 72 ILE A O 1
ATOM 558 N N . PHE A 1 73 ? -16.221 -6.379 15.941 1.00 94.88 73 PHE A N 1
ATOM 559 C CA . PHE A 1 73 ? -16.170 -7.149 14.704 1.00 94.88 73 PHE A CA 1
ATOM 560 C C . PHE A 1 73 ? -15.643 -6.261 13.574 1.00 94.88 73 PHE A C 1
ATOM 562 O O . PHE A 1 73 ? -16.200 -5.192 13.315 1.00 94.88 73 PHE A O 1
ATOM 569 N N . GLU A 1 74 ? -14.578 -6.700 12.904 1.00 94.75 74 GLU A N 1
ATOM 570 C CA . GLU A 1 74 ? -14.065 -6.069 11.687 1.00 94.75 74 GLU A CA 1
ATOM 571 C C . GLU A 1 74 ? -14.525 -6.844 10.467 1.00 94.75 74 GLU A C 1
ATOM 573 O O . GLU A 1 74 ? -14.178 -8.014 10.291 1.00 94.75 74 GLU A O 1
ATOM 578 N N . LEU A 1 75 ? -15.261 -6.148 9.605 1.00 92.00 75 LEU A N 1
ATOM 579 C CA . LEU A 1 75 ? -15.670 -6.642 8.307 1.00 92.00 75 LEU A CA 1
ATOM 580 C C . LEU A 1 75 ? -14.943 -5.865 7.227 1.00 92.00 75 LEU A C 1
ATOM 582 O O . LEU A 1 75 ? -15.023 -4.636 7.155 1.00 92.00 75 LEU A O 1
ATOM 586 N N . TRP A 1 76 ? -14.198 -6.576 6.397 1.00 88.94 76 TRP A N 1
ATOM 587 C CA . TRP A 1 76 ? -13.321 -5.962 5.429 1.00 88.94 76 TRP A CA 1
ATOM 588 C C . TRP A 1 76 ? -13.262 -6.753 4.131 1.00 88.94 76 TRP A C 1
ATOM 590 O O . TRP A 1 76 ? -12.993 -7.950 4.109 1.00 88.94 76 TRP A O 1
ATOM 600 N N . ARG A 1 77 ? -13.441 -6.013 3.039 1.00 85.25 77 ARG A N 1
ATOM 601 C CA . ARG A 1 77 ? -13.218 -6.457 1.673 1.00 85.25 77 ARG A CA 1
ATOM 602 C C . ARG A 1 77 ? -12.396 -5.414 0.951 1.00 85.25 77 ARG A C 1
ATOM 604 O O . ARG A 1 77 ? -12.801 -4.253 0.842 1.00 85.25 77 ARG A O 1
ATOM 611 N N . TYR A 1 78 ? -11.256 -5.836 0.431 1.00 83.56 78 TYR A N 1
ATOM 612 C CA . TYR A 1 78 ? -10.418 -4.974 -0.376 1.00 83.56 78 TYR A CA 1
ATOM 613 C C . TYR A 1 78 ? -9.880 -5.709 -1.589 1.00 83.56 78 TYR A C 1
ATOM 615 O O . TYR A 1 78 ? -9.242 -6.752 -1.489 1.00 83.56 78 TYR A O 1
ATOM 623 N N . GLN A 1 79 ? -10.146 -5.122 -2.744 1.00 82.06 79 GLN A N 1
ATOM 624 C CA . GLN A 1 79 ? -9.584 -5.482 -4.024 1.00 82.06 79 GLN A CA 1
ATOM 625 C C . GLN A 1 79 ? -9.004 -4.200 -4.628 1.00 82.06 79 GLN A C 1
ATOM 627 O O . GLN A 1 79 ? -9.746 -3.240 -4.880 1.00 82.06 79 GLN A O 1
ATOM 632 N N . PRO A 1 80 ? -7.679 -4.145 -4.851 1.00 75.75 80 PRO A N 1
ATOM 633 C CA . PRO A 1 80 ? -7.067 -3.018 -5.535 1.00 75.75 80 PRO A CA 1
ATOM 634 C C . PRO A 1 80 ? -7.779 -2.767 -6.865 1.00 75.75 80 PRO A C 1
ATOM 636 O O . PRO A 1 80 ? -8.054 -3.708 -7.605 1.00 75.75 80 PRO A O 1
ATOM 639 N N . LEU A 1 81 ? -8.053 -1.497 -7.173 1.00 75.75 81 LEU A N 1
ATOM 640 C CA . LEU A 1 81 ? -8.711 -1.053 -8.414 1.00 75.75 81 LEU A CA 1
ATOM 641 C C . LEU A 1 81 ? -10.209 -1.391 -8.541 1.00 75.75 81 LEU A C 1
ATOM 643 O O . LEU A 1 81 ? -10.823 -0.993 -9.529 1.00 75.75 81 LEU A O 1
ATOM 647 N N . ASN A 1 82 ? -10.816 -2.066 -7.559 1.00 73.19 82 ASN A N 1
ATOM 648 C CA . ASN A 1 82 ? -12.259 -2.301 -7.525 1.00 73.19 82 ASN A CA 1
ATOM 649 C C . ASN A 1 82 ? -12.977 -1.218 -6.698 1.00 73.19 82 ASN A C 1
ATOM 651 O O . ASN A 1 82 ? -12.471 -0.758 -5.675 1.00 73.19 82 ASN A O 1
ATOM 655 N N . GLN A 1 83 ? -14.176 -0.828 -7.128 1.00 60.00 83 GLN A N 1
ATOM 656 C CA . GLN A 1 83 ? -15.044 0.112 -6.414 1.00 60.00 83 GLN A CA 1
ATOM 657 C C . GLN A 1 83 ? -15.830 -0.549 -5.269 1.00 60.00 83 GLN A C 1
ATOM 659 O O . GLN A 1 83 ? -16.283 0.148 -4.368 1.00 60.00 83 GLN A O 1
ATOM 664 N N . ALA A 1 84 ? -15.944 -1.881 -5.243 1.00 67.81 84 ALA A N 1
ATOM 665 C CA . ALA A 1 84 ? -16.681 -2.627 -4.215 1.00 67.81 84 ALA A CA 1
ATOM 666 C C . ALA A 1 84 ? -15.904 -2.829 -2.891 1.00 67.81 84 ALA A C 1
ATOM 668 O O . ALA A 1 84 ? -16.131 -3.806 -2.172 1.00 67.81 84 ALA A O 1
ATOM 669 N N . ASN A 1 85 ? -14.960 -1.937 -2.575 1.00 76.38 85 ASN A N 1
ATOM 670 C CA . ASN A 1 85 ? -14.191 -1.996 -1.334 1.00 76.38 85 ASN A CA 1
ATOM 671 C C . ASN A 1 85 ? -15.056 -1.558 -0.152 1.00 76.38 85 ASN A C 1
ATOM 673 O O . ASN A 1 85 ? -15.729 -0.531 -0.211 1.00 76.38 85 ASN A O 1
ATOM 677 N N . CYS A 1 86 ? -15.013 -2.317 0.938 1.00 82.38 86 CYS A N 1
ATOM 678 C CA . CYS A 1 86 ? -15.824 -2.062 2.120 1.00 82.38 86 CYS A CA 1
ATOM 679 C C . CYS A 1 86 ? -14.998 -2.307 3.381 1.00 82.38 86 CYS A C 1
ATOM 681 O O . CYS A 1 86 ? -14.278 -3.301 3.476 1.00 82.38 86 CYS A O 1
ATOM 683 N N . HIS A 1 87 ? -15.097 -1.404 4.353 1.00 88.25 87 HIS A N 1
ATOM 684 C CA . HIS A 1 87 ? -14.523 -1.587 5.682 1.00 88.25 87 HIS A CA 1
ATOM 685 C C . HIS A 1 87 ? -15.519 -1.097 6.725 1.00 88.25 87 HIS A C 1
ATOM 687 O O . HIS A 1 87 ? -15.875 0.079 6.736 1.00 88.25 87 HIS A O 1
ATOM 693 N N . VAL A 1 88 ? -15.985 -2.012 7.568 1.00 90.44 88 VAL A N 1
ATOM 694 C CA . VAL A 1 88 ? -16.978 -1.757 8.610 1.00 90.44 88 VAL A CA 1
ATOM 695 C C . VAL A 1 88 ? -16.445 -2.295 9.925 1.00 90.44 88 VAL A C 1
ATOM 697 O O . VAL A 1 88 ? -15.988 -3.434 10.010 1.00 90.44 88 VAL A O 1
ATOM 700 N N . ILE A 1 89 ? -16.535 -1.471 10.961 1.00 92.88 89 ILE A N 1
ATOM 701 C CA . ILE A 1 89 ? -16.250 -1.864 12.335 1.00 92.88 89 ILE A CA 1
ATOM 702 C C . ILE A 1 89 ? -17.557 -1.780 13.108 1.00 92.88 89 ILE A C 1
ATOM 704 O O . ILE A 1 89 ? -18.189 -0.725 13.145 1.00 92.88 89 ILE A O 1
ATOM 708 N N . ILE A 1 90 ? -17.956 -2.889 13.720 1.00 93.69 90 ILE A N 1
ATOM 709 C CA . ILE A 1 90 ? -19.143 -2.961 14.570 1.00 93.69 90 ILE A CA 1
ATOM 710 C C . ILE A 1 90 ? -18.665 -3.175 15.999 1.00 93.69 90 ILE A C 1
ATOM 712 O O . ILE A 1 90 ? -17.971 -4.151 16.275 1.00 93.69 90 ILE A O 1
ATOM 716 N N . MET A 1 91 ? -19.029 -2.266 16.900 1.00 94.19 91 MET A N 1
ATOM 717 C CA . MET A 1 91 ? -18.730 -2.371 18.329 1.00 94.19 91 MET A CA 1
ATOM 718 C C . MET A 1 91 ? -20.045 -2.450 19.097 1.00 94.19 91 MET A C 1
ATOM 720 O O . MET A 1 91 ? -20.900 -1.580 18.933 1.00 94.19 91 MET A O 1
ATOM 724 N N . ILE A 1 92 ? -20.215 -3.487 19.916 1.00 94.00 92 ILE A N 1
ATOM 725 C CA . ILE A 1 92 ? -21.424 -3.680 20.724 1.00 94.00 92 ILE A CA 1
ATOM 726 C C . ILE A 1 92 ? -21.027 -3.744 22.192 1.00 94.00 92 ILE A C 1
ATOM 728 O O . ILE A 1 92 ? -20.240 -4.603 22.592 1.00 94.00 92 ILE A O 1
ATOM 732 N N . PHE A 1 93 ? -21.594 -2.841 22.989 1.00 93.19 93 PHE A N 1
ATOM 733 C CA . PHE A 1 93 ? -21.293 -2.696 24.409 1.00 93.19 93 PHE A CA 1
ATOM 734 C C . PHE A 1 93 ? -22.424 -3.252 25.283 1.00 93.19 93 PHE A C 1
ATOM 736 O O . PHE A 1 93 ? -23.585 -3.229 24.868 1.00 93.19 93 PHE A O 1
ATOM 743 N N . PRO A 1 94 ? -22.103 -3.753 26.489 1.00 92.88 94 PRO A N 1
ATOM 744 C CA . PRO A 1 94 ? -23.101 -4.286 27.416 1.00 92.88 94 PRO A CA 1
ATOM 745 C C . PRO A 1 94 ? -24.002 -3.207 28.028 1.00 92.88 94 PRO A C 1
ATOM 747 O O . PRO A 1 94 ? -25.145 -3.496 28.377 1.00 92.88 94 PRO A O 1
ATOM 750 N N . ASP A 1 95 ? -23.491 -1.984 28.167 1.00 93.56 95 ASP A N 1
ATOM 751 C CA . ASP A 1 95 ? -24.168 -0.868 28.818 1.00 93.56 95 ASP A CA 1
ATOM 752 C C . ASP A 1 95 ? -23.662 0.486 28.291 1.00 93.56 95 ASP A C 1
ATOM 754 O O . ASP A 1 95 ? -22.644 0.581 27.596 1.00 93.56 95 ASP A O 1
ATOM 758 N N . GLN A 1 96 ? -24.401 1.543 28.632 1.00 94.38 96 GLN A N 1
ATOM 759 C CA . GLN A 1 96 ? -24.107 2.913 28.218 1.00 94.38 96 GLN A CA 1
ATOM 760 C C . GLN A 1 96 ? -22.769 3.424 28.769 1.00 94.38 96 GLN A C 1
ATOM 762 O O . GLN A 1 96 ? -22.035 4.078 28.036 1.00 94.38 96 GLN A O 1
ATOM 767 N N . ALA A 1 97 ? -22.412 3.096 30.013 1.00 93.25 97 ALA A N 1
ATOM 768 C CA . ALA A 1 97 ? -21.171 3.573 30.624 1.00 93.25 97 ALA A CA 1
ATOM 769 C C . ALA A 1 97 ? -19.930 3.016 29.902 1.00 93.25 97 ALA A C 1
ATOM 771 O O . ALA A 1 97 ? -18.939 3.719 29.700 1.00 93.25 97 ALA A O 1
ATOM 772 N N . SER A 1 98 ? -19.989 1.757 29.471 1.00 92.50 98 SER A N 1
ATOM 773 C CA . SER A 1 98 ? -18.956 1.106 28.661 1.00 92.50 98 SER A CA 1
ATOM 774 C C . SER A 1 98 ? -18.832 1.749 27.277 1.00 92.50 98 SER A C 1
ATOM 776 O O . SER A 1 98 ? -17.721 1.976 26.793 1.00 92.50 98 SER A O 1
ATOM 778 N N . MET A 1 99 ? -19.965 2.096 26.660 1.00 92.69 99 MET A N 1
ATOM 779 C CA . MET A 1 99 ? -20.004 2.809 25.382 1.00 92.69 99 MET A CA 1
ATOM 780 C C . MET A 1 99 ? -19.433 4.232 25.495 1.00 92.69 99 MET A C 1
ATOM 782 O O . MET A 1 99 ? -18.653 4.641 24.639 1.00 92.69 99 MET A O 1
ATOM 786 N N . GLU A 1 100 ? -19.778 4.981 26.545 1.00 93.00 100 GLU A N 1
ATOM 787 C CA . GLU A 1 100 ? -19.280 6.345 26.776 1.00 93.00 100 GLU A CA 1
ATOM 788 C C . GLU A 1 100 ? -17.756 6.367 26.952 1.00 93.00 100 GLU A C 1
ATOM 790 O O . GLU A 1 100 ? -17.080 7.179 26.321 1.00 93.00 100 GLU A O 1
ATOM 795 N N . LYS A 1 101 ? -17.193 5.403 27.692 1.00 91.94 101 LYS A N 1
ATOM 796 C CA . LYS A 1 101 ? -15.733 5.224 27.790 1.00 91.94 101 LYS A CA 1
ATOM 797 C C . LYS A 1 101 ? -15.094 4.918 26.437 1.00 91.94 101 LYS A C 1
ATOM 799 O O . LYS A 1 101 ? -14.033 5.446 26.115 1.00 91.94 101 LYS A O 1
ATOM 804 N N . ALA A 1 102 ? -15.729 4.074 25.622 1.00 92.38 102 ALA A N 1
ATOM 805 C CA . ALA A 1 102 ? -15.243 3.794 24.273 1.00 92.38 102 ALA A CA 1
ATOM 806 C C . ALA A 1 102 ? -15.290 5.037 23.368 1.00 92.38 102 ALA A C 1
ATOM 808 O O . ALA A 1 102 ? -14.401 5.222 22.533 1.00 92.38 102 ALA A O 1
ATOM 809 N N . ALA A 1 103 ? -16.289 5.905 23.551 1.00 92.38 103 ALA A N 1
ATOM 810 C CA . ALA A 1 103 ? -16.444 7.141 22.791 1.00 92.38 103 ALA A CA 1
ATOM 811 C C . ALA A 1 103 ? -15.322 8.159 23.063 1.00 92.38 103 ALA A C 1
ATOM 813 O O . ALA A 1 103 ? -14.987 8.936 22.169 1.00 92.38 103 ALA A O 1
ATOM 814 N N . GLU A 1 104 ? -14.654 8.112 24.222 1.00 93.50 104 GLU A N 1
ATOM 815 C CA . GLU A 1 104 ? -13.458 8.932 24.490 1.00 93.50 104 GLU A CA 1
ATOM 816 C C . GLU A 1 104 ? -12.315 8.666 23.491 1.00 93.50 104 GLU A C 1
ATOM 818 O O . GLU A 1 104 ? -11.482 9.536 23.228 1.00 93.50 104 GLU A O 1
ATOM 823 N N . LEU A 1 105 ? -12.295 7.476 22.881 1.00 94.31 105 LEU A N 1
ATOM 824 C CA . LEU A 1 105 ? -11.315 7.076 21.870 1.00 94.31 105 LEU A CA 1
ATOM 825 C C . LEU A 1 105 ? -11.735 7.462 20.444 1.00 94.31 105 LEU A C 1
ATOM 827 O O . LEU A 1 105 ? -11.007 7.167 19.498 1.00 94.31 105 LEU A O 1
ATOM 831 N N . TYR A 1 106 ? -12.888 8.112 20.249 1.00 92.75 106 TYR A N 1
ATOM 832 C CA . TYR A 1 106 ? -13.453 8.393 18.922 1.00 92.75 106 TYR A CA 1
ATOM 833 C C . TYR A 1 106 ? -12.457 9.082 17.979 1.00 92.75 106 TYR A C 1
ATOM 835 O O . TYR A 1 106 ? -12.274 8.667 16.835 1.00 92.75 106 TYR A O 1
ATOM 843 N N . THR A 1 107 ? -11.760 10.110 18.467 1.00 94.00 107 THR A N 1
ATOM 844 C CA . THR A 1 107 ? -10.767 10.837 17.659 1.00 94.00 107 THR A CA 1
ATOM 845 C C . THR A 1 107 ? -9.573 9.962 17.274 1.00 94.00 107 THR A C 1
ATOM 847 O O . THR A 1 107 ? -9.045 10.091 16.166 1.00 94.00 107 THR A O 1
ATOM 850 N N . ASP A 1 108 ? -9.175 9.032 18.143 1.00 95.75 108 ASP A N 1
ATOM 851 C CA . ASP A 1 108 ? -8.094 8.098 17.856 1.00 95.75 108 ASP A CA 1
ATOM 852 C C . ASP A 1 108 ? -8.513 7.047 16.827 1.00 95.75 108 ASP A C 1
ATOM 854 O O . ASP A 1 108 ? -7.738 6.765 15.913 1.00 95.75 108 ASP A O 1
ATOM 858 N N . TRP A 1 109 ? -9.747 6.536 16.916 1.00 94.69 109 TRP A N 1
ATOM 859 C CA . TRP A 1 109 ? -10.333 5.645 15.911 1.00 94.69 109 TRP A CA 1
ATOM 860 C C . TRP A 1 109 ? -10.387 6.302 14.535 1.00 94.69 109 TRP A C 1
ATOM 862 O O . TRP A 1 109 ? -9.932 5.723 13.548 1.00 94.69 109 TRP A O 1
ATOM 872 N N . MET A 1 110 ? -10.871 7.544 14.472 1.00 93.62 110 MET A N 1
ATOM 873 C CA . MET A 1 110 ? -10.905 8.319 13.231 1.00 93.62 110 MET A CA 1
ATOM 874 C C . MET A 1 110 ? -9.508 8.485 12.628 1.00 93.62 110 MET A C 1
ATOM 876 O O . MET A 1 110 ? -9.322 8.291 11.424 1.00 93.62 110 MET A O 1
ATOM 880 N N . GLY A 1 111 ? -8.508 8.795 13.458 1.00 93.69 111 GLY A N 1
ATOM 881 C CA . GLY A 1 111 ? -7.114 8.872 13.027 1.00 93.69 111 GLY A CA 1
ATOM 882 C C . GLY A 1 111 ? -6.597 7.535 12.493 1.00 93.69 111 GLY A C 1
ATOM 883 O O . GLY A 1 111 ? -6.068 7.479 11.382 1.00 93.69 111 GLY A O 1
ATOM 884 N N . LEU A 1 112 ? -6.800 6.454 13.250 1.00 97.31 112 LEU A N 1
ATOM 885 C CA . LEU A 1 112 ? -6.354 5.105 12.906 1.00 97.31 112 LEU A CA 1
ATOM 886 C C . LEU A 1 112 ? -6.894 4.674 11.533 1.00 97.31 112 LEU A C 1
ATOM 888 O O . LEU A 1 112 ? -6.124 4.305 10.642 1.00 97.31 112 LEU A O 1
ATOM 892 N N . PHE A 1 113 ? -8.208 4.788 11.327 1.00 94.94 113 PHE A N 1
ATOM 893 C CA . PHE A 1 113 ? -8.839 4.391 10.069 1.00 94.94 113 PHE A CA 1
ATOM 894 C C . PHE A 1 113 ? -8.534 5.356 8.917 1.00 94.94 113 PHE A C 1
ATOM 896 O O . PHE A 1 113 ? -8.458 4.928 7.766 1.00 94.94 113 PHE A O 1
ATOM 903 N N . SER A 1 114 ? -8.255 6.634 9.196 1.00 94.94 114 SER A N 1
ATOM 904 C CA . SER A 1 114 ? -7.741 7.557 8.177 1.00 94.94 114 SER A CA 1
ATOM 905 C C . SER A 1 114 ? -6.386 7.097 7.631 1.00 94.94 114 SER A C 1
ATOM 907 O O . SER A 1 114 ? -6.208 7.039 6.413 1.00 94.94 114 SER A O 1
ATOM 909 N N . TYR A 1 115 ? -5.443 6.717 8.501 1.00 96.81 115 TYR A N 1
ATOM 910 C CA . TYR A 1 115 ? -4.138 6.205 8.069 1.00 96.81 115 TYR A CA 1
ATOM 911 C C . TYR A 1 115 ? -4.271 4.894 7.291 1.00 96.81 115 TYR A C 1
ATOM 913 O O . TYR A 1 115 ? -3.668 4.755 6.227 1.00 96.81 115 TYR A O 1
ATOM 921 N N . ARG A 1 116 ? -5.134 3.980 7.755 1.00 96.19 116 ARG A N 1
ATOM 922 C CA . ARG A 1 116 ? -5.488 2.749 7.030 1.00 96.19 116 ARG A CA 1
ATOM 923 C C . ARG A 1 116 ? -5.956 3.042 5.602 1.00 96.19 116 ARG A C 1
ATOM 925 O O . ARG A 1 116 ? -5.445 2.460 4.649 1.00 96.19 116 ARG A O 1
ATOM 932 N N . ASN A 1 117 ? -6.880 3.986 5.440 1.00 92.56 117 ASN A N 1
ATOM 933 C CA . ASN A 1 117 ? -7.418 4.350 4.130 1.00 92.56 117 ASN A CA 1
ATOM 934 C C . ASN A 1 117 ? -6.373 5.014 3.226 1.00 92.56 117 ASN A C 1
ATOM 936 O O . ASN A 1 117 ? -6.334 4.725 2.032 1.00 92.56 117 ASN A O 1
ATOM 940 N N . LYS A 1 118 ? -5.485 5.850 3.779 1.00 92.50 118 LYS A N 1
ATOM 941 C CA . LYS A 1 118 ? -4.369 6.443 3.023 1.00 92.50 118 LYS A CA 1
ATOM 942 C C . LYS A 1 118 ? -3.402 5.379 2.503 1.00 92.50 118 LYS A C 1
ATOM 944 O O . LYS A 1 118 ? -2.987 5.468 1.351 1.00 92.50 118 LYS A O 1
ATOM 949 N N . ILE A 1 119 ? -3.099 4.359 3.311 1.00 96.75 119 ILE A N 1
ATOM 950 C CA . ILE A 1 119 ? -2.274 3.215 2.893 1.00 96.75 119 ILE A CA 1
ATOM 951 C C . ILE A 1 119 ? -2.936 2.471 1.729 1.00 96.75 119 ILE A C 1
ATOM 953 O O . ILE A 1 119 ? -2.306 2.276 0.692 1.00 96.75 119 ILE A O 1
ATOM 957 N N . LEU A 1 120 ? -4.212 2.092 1.868 1.00 95.12 120 LEU A N 1
ATOM 958 C CA . LEU A 1 120 ? -4.942 1.368 0.819 1.00 95.12 120 LEU A CA 1
ATOM 959 C C . LEU A 1 120 ? -5.078 2.188 -0.468 1.00 95.12 120 LEU A C 1
ATOM 961 O O . LEU A 1 120 ? -4.980 1.648 -1.574 1.00 95.12 120 LEU A O 1
ATOM 965 N N . TRP A 1 121 ? -5.279 3.499 -0.346 1.00 93.19 121 TRP A N 1
ATOM 966 C CA . TRP A 1 121 ? -5.311 4.399 -1.491 1.00 93.19 121 TRP A CA 1
ATOM 967 C C . TRP A 1 121 ? -3.957 4.436 -2.205 1.00 93.19 121 TRP A C 1
ATOM 969 O O . TRP A 1 121 ? -3.911 4.181 -3.408 1.00 93.19 121 TRP A O 1
ATOM 979 N N . ALA A 1 122 ? -2.862 4.666 -1.476 1.00 94.44 122 ALA A N 1
ATOM 980 C CA . ALA A 1 122 ? -1.514 4.723 -2.045 1.00 94.44 122 ALA A CA 1
ATOM 981 C C . ALA A 1 122 ? -1.117 3.393 -2.695 1.00 94.44 122 ALA A C 1
ATOM 983 O O . ALA A 1 122 ? -0.592 3.360 -3.810 1.00 94.44 122 ALA A O 1
ATOM 984 N N . TYR A 1 123 ? -1.466 2.276 -2.055 1.00 96.62 123 TYR A N 1
ATOM 985 C CA . TYR A 1 123 ? -1.274 0.956 -2.636 1.00 96.62 123 TYR A CA 1
ATOM 986 C C . TYR A 1 123 ? -2.081 0.789 -3.933 1.00 96.62 123 TYR A C 1
ATOM 988 O O . TYR A 1 123 ? -1.518 0.375 -4.944 1.00 96.62 123 TYR A O 1
ATOM 996 N N . SER A 1 124 ? -3.345 1.216 -3.982 1.00 94.06 124 SER A N 1
ATOM 997 C CA . SER A 1 124 ? -4.145 1.197 -5.221 1.00 94.06 124 SER A CA 1
ATOM 998 C C . SER A 1 124 ? -3.520 2.051 -6.332 1.00 94.06 124 SER A C 1
ATOM 1000 O O . SER A 1 124 ? -3.419 1.598 -7.472 1.00 94.06 124 SER A O 1
ATOM 1002 N N . GLN A 1 125 ? -3.040 3.257 -6.005 1.00 92.69 125 GLN A N 1
ATOM 1003 C CA . GLN A 1 125 ? -2.344 4.125 -6.962 1.00 92.69 125 GLN A CA 1
ATOM 1004 C C . GLN A 1 125 ? -1.059 3.480 -7.481 1.00 92.69 125 GLN A C 1
ATOM 1006 O O . GLN A 1 125 ? -0.783 3.538 -8.677 1.00 92.69 125 GLN A O 1
ATOM 1011 N N . SER A 1 126 ? -0.311 2.790 -6.617 1.00 96.19 126 SER A N 1
ATOM 1012 C CA . SER A 1 126 ? 0.892 2.064 -7.031 1.00 96.19 126 SER A CA 1
ATOM 1013 C C . SER A 1 126 ? 0.582 1.012 -8.102 1.00 96.19 126 SER A C 1
ATOM 1015 O O . SER A 1 126 ? 1.382 0.811 -9.013 1.00 96.19 126 SER A O 1
ATOM 1017 N N . ARG A 1 127 ? -0.596 0.365 -8.036 1.00 95.94 127 ARG A N 1
ATOM 1018 C CA . ARG A 1 127 ? -1.015 -0.634 -9.030 1.00 95.94 127 ARG A CA 1
ATOM 1019 C C . ARG A 1 127 ? -1.324 0.015 -10.379 1.00 95.94 127 ARG A C 1
ATOM 1021 O O . ARG A 1 127 ? -0.951 -0.542 -11.408 1.00 95.94 127 ARG A O 1
ATOM 1028 N N . LEU A 1 128 ? -1.955 1.193 -10.376 1.00 94.75 128 LEU A N 1
ATOM 1029 C CA . LEU A 1 128 ? -2.210 1.973 -11.594 1.00 94.75 128 LEU A CA 1
ATOM 1030 C C . LEU A 1 128 ? -0.904 2.434 -12.246 1.00 94.75 128 LEU A C 1
ATOM 1032 O O . LEU A 1 128 ? -0.706 2.204 -13.434 1.00 94.75 128 LEU A O 1
ATOM 1036 N N . ILE A 1 129 ? 0.004 3.013 -11.458 1.00 95.06 129 ILE A N 1
ATOM 1037 C CA . ILE A 1 129 ? 1.306 3.489 -11.946 1.00 95.06 129 ILE A CA 1
ATOM 1038 C C . ILE A 1 129 ? 2.122 2.324 -12.511 1.00 95.06 129 ILE A C 1
ATOM 1040 O O . ILE A 1 129 ? 2.662 2.426 -13.608 1.00 95.06 129 ILE A O 1
ATOM 1044 N N . LYS A 1 130 ? 2.162 1.183 -11.807 1.00 96.19 130 LYS A N 1
ATOM 1045 C CA . LYS A 1 130 ? 2.833 -0.026 -12.302 1.00 96.19 130 LYS A CA 1
ATOM 1046 C C . LYS A 1 130 ? 2.294 -0.456 -13.664 1.00 96.19 130 LYS A C 1
ATOM 1048 O O . LYS A 1 130 ? 3.082 -0.826 -14.529 1.00 96.19 130 LYS A O 1
ATOM 1053 N N . LYS A 1 131 ? 0.972 -0.425 -13.854 1.00 96.31 131 LYS A N 1
ATOM 1054 C CA . LYS A 1 131 ? 0.360 -0.770 -15.140 1.00 96.31 131 LYS A CA 1
ATOM 1055 C C . LYS A 1 131 ? 0.870 0.153 -16.252 1.00 96.31 131 LYS A C 1
ATOM 1057 O O . LYS A 1 131 ? 1.354 -0.357 -17.255 1.00 96.31 131 LYS A O 1
ATOM 1062 N N . SER A 1 132 ? 0.860 1.470 -16.032 1.00 95.44 132 SER A N 1
ATOM 1063 C CA . SER A 1 132 ? 1.390 2.441 -16.999 1.00 95.44 132 SER A CA 1
ATOM 1064 C C . SER A 1 132 ? 2.866 2.197 -17.329 1.00 95.44 132 SER A C 1
ATOM 1066 O O . SER A 1 132 ? 3.232 2.173 -18.499 1.00 95.44 132 SER A O 1
ATOM 1068 N N . LEU A 1 133 ? 3.709 1.946 -16.319 1.00 95.19 133 LEU A N 1
ATOM 1069 C CA . LEU A 1 133 ? 5.133 1.648 -16.522 1.00 95.19 133 LEU A CA 1
ATOM 1070 C C . LEU A 1 133 ? 5.342 0.399 -17.386 1.00 95.19 133 LEU A C 1
ATOM 1072 O O . LEU A 1 133 ? 6.158 0.409 -18.305 1.00 95.19 133 LEU A O 1
ATOM 1076 N N . VAL A 1 134 ? 4.573 -0.664 -17.137 1.00 97.31 134 VAL A N 1
ATOM 1077 C CA . VAL A 1 134 ? 4.613 -1.879 -17.963 1.00 97.31 134 VAL A CA 1
ATOM 1078 C C . VAL A 1 134 ? 4.186 -1.589 -19.402 1.00 97.31 134 VAL A C 1
ATOM 1080 O O . VAL A 1 134 ? 4.801 -2.114 -20.331 1.00 97.31 134 VAL A O 1
ATOM 1083 N N . ASP A 1 135 ? 3.162 -0.762 -19.602 1.00 96.88 135 ASP A N 1
ATOM 1084 C CA . ASP A 1 135 ? 2.673 -0.414 -20.936 1.00 96.88 135 ASP A CA 1
ATOM 1085 C C . ASP A 1 135 ? 3.720 0.407 -21.715 1.00 96.88 135 ASP A C 1
ATOM 1087 O O . ASP A 1 135 ? 4.034 0.067 -22.858 1.00 96.88 135 ASP A O 1
ATOM 1091 N N . PHE A 1 136 ? 4.360 1.397 -21.077 1.00 93.94 136 PHE A N 1
ATOM 1092 C CA . PHE A 1 136 ? 5.472 2.152 -21.671 1.00 93.94 136 PHE A CA 1
ATOM 1093 C C . PHE A 1 136 ? 6.674 1.260 -22.003 1.00 93.94 136 PHE A C 1
ATOM 1095 O O . PHE A 1 136 ? 7.262 1.397 -23.077 1.00 93.94 136 PHE A O 1
ATOM 1102 N N . TYR A 1 137 ? 7.024 0.320 -21.115 1.00 93.56 137 TYR A N 1
ATOM 1103 C CA . TYR A 1 137 ? 8.105 -0.635 -21.369 1.00 93.56 137 TYR A CA 1
ATOM 1104 C C . TYR A 1 137 ? 7.834 -1.463 -22.624 1.00 93.56 137 TYR A C 1
ATOM 1106 O O . TYR A 1 137 ? 8.693 -1.564 -23.497 1.00 93.56 137 TYR A O 1
ATOM 1114 N N . LYS A 1 138 ? 6.631 -2.044 -22.724 1.00 95.88 138 LYS A N 1
ATOM 1115 C CA . LYS A 1 138 ? 6.236 -2.883 -23.861 1.00 95.88 138 LYS A CA 1
ATOM 1116 C C . LYS A 1 138 ? 6.262 -2.106 -25.169 1.00 95.88 138 LYS A C 1
ATOM 1118 O O . LYS A 1 138 ? 6.812 -2.604 -26.144 1.00 95.88 138 LYS A O 1
ATOM 1123 N N . GLN A 1 139 ? 5.719 -0.889 -25.176 1.00 93.69 139 GLN A N 1
ATOM 1124 C CA . GLN A 1 139 ? 5.704 -0.039 -26.365 1.00 93.69 139 GLN A CA 1
ATOM 1125 C C . GLN A 1 139 ? 7.123 0.282 -26.851 1.00 93.69 139 GLN A C 1
ATOM 1127 O O . GLN A 1 139 ? 7.418 0.195 -28.045 1.00 93.69 139 GLN A O 1
ATOM 1132 N N . ALA A 1 140 ? 8.020 0.628 -25.926 1.00 90.12 140 ALA A N 1
ATOM 1133 C CA . ALA A 1 140 ? 9.406 0.909 -26.261 1.00 90.12 140 ALA A CA 1
ATOM 1134 C C . ALA A 1 140 ? 10.148 -0.351 -26.738 1.00 90.12 140 ALA A C 1
ATOM 1136 O O . ALA A 1 140 ? 10.862 -0.291 -27.737 1.00 90.12 140 ALA A O 1
ATOM 1137 N N . GLU A 1 141 ? 9.956 -1.495 -26.075 1.00 91.50 141 GLU A N 1
ATOM 1138 C CA . GLU A 1 141 ? 10.577 -2.762 -26.472 1.00 91.50 141 GLU A CA 1
ATOM 1139 C C . GLU A 1 141 ? 10.102 -3.227 -27.859 1.00 91.50 141 GLU A C 1
ATOM 1141 O O . GLU A 1 141 ? 10.916 -3.655 -28.676 1.00 91.50 141 GLU A O 1
ATOM 1146 N N . GLU A 1 142 ? 8.807 -3.117 -28.156 1.00 91.94 142 GLU A N 1
ATOM 1147 C CA . GLU A 1 142 ? 8.244 -3.485 -29.457 1.00 91.94 142 GLU A CA 1
ATOM 1148 C C . GLU A 1 142 ? 8.843 -2.638 -30.584 1.00 91.94 142 GLU A C 1
ATOM 1150 O O . GLU A 1 142 ? 9.329 -3.177 -31.579 1.00 91.94 142 GLU A O 1
ATOM 1155 N N . ASN A 1 143 ? 8.902 -1.316 -30.405 1.00 87.62 143 ASN A N 1
ATOM 1156 C CA . ASN A 1 143 ? 9.519 -0.430 -31.390 1.00 87.62 143 ASN A CA 1
ATOM 1157 C C . ASN A 1 143 ? 11.029 -0.690 -31.548 1.00 87.62 143 ASN A C 1
ATOM 1159 O O . ASN A 1 143 ? 11.536 -0.593 -32.665 1.00 87.62 143 ASN A O 1
ATOM 1163 N N . GLN A 1 144 ? 11.745 -1.061 -30.478 1.00 85.94 144 GLN A N 1
ATOM 1164 C CA . GLN A 1 144 ? 13.151 -1.475 -30.573 1.00 85.94 144 GLN A CA 1
ATOM 1165 C C . GLN A 1 144 ? 13.313 -2.740 -31.425 1.00 85.94 144 GLN A C 1
ATOM 1167 O O . GLN A 1 144 ? 14.172 -2.766 -32.304 1.00 85.94 144 GLN A O 1
ATOM 1172 N N . ARG A 1 145 ? 12.468 -3.759 -31.213 1.00 86.81 145 ARG A N 1
ATOM 1173 C CA . ARG A 1 145 ? 12.494 -5.002 -32.005 1.00 86.81 145 ARG A CA 1
ATOM 1174 C C . ARG A 1 145 ? 12.221 -4.741 -33.482 1.00 86.81 145 ARG A C 1
ATOM 1176 O O . ARG A 1 145 ? 12.961 -5.233 -34.324 1.00 86.81 145 ARG A O 1
ATOM 1183 N N . LEU A 1 146 ? 11.231 -3.901 -33.791 1.00 85.69 146 LEU A N 1
ATOM 1184 C CA . LEU A 1 146 ? 10.922 -3.526 -35.174 1.00 85.69 146 LEU A CA 1
ATOM 1185 C C . LEU A 1 146 ? 12.117 -2.870 -35.885 1.00 85.69 146 LEU A C 1
ATOM 1187 O O . LEU A 1 146 ? 12.326 -3.131 -37.065 1.00 85.69 146 LEU A O 1
ATOM 1191 N N . ILE A 1 147 ? 12.915 -2.058 -35.181 1.00 80.44 147 ILE A N 1
ATOM 1192 C CA . ILE A 1 147 ? 14.151 -1.481 -35.734 1.00 80.44 147 ILE A CA 1
ATOM 1193 C C . ILE A 1 147 ? 15.205 -2.577 -35.954 1.00 80.44 147 ILE A C 1
ATOM 1195 O O . ILE A 1 147 ? 15.806 -2.636 -37.024 1.00 80.44 147 ILE A O 1
ATOM 1199 N N . SER A 1 148 ? 15.417 -3.461 -34.973 1.00 76.12 148 SER A N 1
ATOM 1200 C CA . SER A 1 148 ? 16.410 -4.542 -35.065 1.00 76.12 148 SER A CA 1
ATOM 1201 C C . SER A 1 148 ? 16.129 -5.532 -36.197 1.00 76.12 148 SER A C 1
ATOM 1203 O O . SER A 1 148 ? 17.046 -5.884 -36.937 1.00 76.12 148 SER A O 1
ATOM 1205 N N . ASP A 1 149 ? 14.876 -5.961 -36.355 1.00 74.88 149 ASP A N 1
ATOM 1206 C CA . ASP A 1 149 ? 14.491 -6.977 -37.341 1.00 74.88 149 ASP A CA 1
ATOM 1207 C C . ASP A 1 149 ? 14.589 -6.438 -38.783 1.00 74.88 149 ASP A C 1
ATOM 1209 O O . ASP A 1 149 ? 14.915 -7.172 -39.721 1.00 74.88 149 ASP A O 1
ATOM 1213 N N . GLN A 1 150 ? 14.358 -5.135 -38.972 1.00 64.75 150 GLN A N 1
ATOM 1214 C CA . GLN A 1 150 ? 14.294 -4.490 -40.289 1.00 64.75 150 GLN A CA 1
ATOM 1215 C C . GLN A 1 150 ? 15.644 -4.005 -40.836 1.00 64.75 150 GLN A C 1
ATOM 1217 O O . GLN A 1 150 ? 15.727 -3.689 -42.026 1.00 64.75 150 GLN A O 1
ATOM 1222 N N . ASN A 1 151 ? 16.720 -4.038 -40.040 1.00 54.72 151 ASN A N 1
ATOM 1223 C CA . ASN A 1 151 ? 18.089 -3.769 -40.514 1.00 54.72 151 ASN A CA 1
ATOM 1224 C C . ASN A 1 151 ? 18.587 -4.798 -41.560 1.00 54.72 151 ASN A C 1
ATOM 1226 O O . ASN A 1 151 ? 19.652 -4.625 -42.146 1.00 54.72 151 ASN A O 1
ATOM 1230 N N . SER A 1 152 ? 17.801 -5.842 -41.854 1.00 50.50 152 SER A N 1
ATOM 1231 C CA . SER A 1 152 ? 18.085 -6.860 -42.874 1.00 50.50 152 SER A CA 1
ATOM 1232 C C . SER A 1 152 ? 17.461 -6.585 -44.258 1.00 50.50 152 SER A C 1
ATOM 1234 O O . SER A 1 152 ? 17.867 -7.208 -45.239 1.00 50.50 152 SER A O 1
ATOM 1236 N N . SER A 1 153 ? 16.519 -5.637 -44.391 1.00 48.75 153 SER A N 1
ATOM 1237 C CA . SER A 1 153 ? 15.798 -5.403 -45.655 1.00 48.75 153 SER A CA 1
ATOM 1238 C C . SER A 1 153 ? 15.473 -3.924 -45.913 1.00 48.75 153 SER A C 1
ATOM 1240 O O . SER A 1 153 ? 14.354 -3.476 -45.674 1.00 48.75 153 SER A O 1
ATOM 1242 N N . GLY A 1 154 ? 16.444 -3.164 -46.433 1.00 54.34 154 GLY A N 1
ATOM 1243 C CA . GLY A 1 154 ? 16.235 -1.955 -47.255 1.00 54.34 154 GLY A CA 1
ATOM 1244 C C . GLY A 1 154 ? 15.158 -0.941 -46.826 1.00 54.34 154 GLY A C 1
ATOM 1245 O O . GLY A 1 154 ? 14.470 -0.401 -47.695 1.00 54.34 154 GLY A O 1
ATOM 1246 N N . PHE A 1 155 ? 14.974 -0.682 -45.527 1.00 52.41 155 PHE A N 1
ATOM 1247 C CA . PHE A 1 155 ? 13.885 0.167 -45.032 1.00 52.41 155 PHE A CA 1
ATOM 1248 C C . PHE A 1 155 ? 14.265 1.659 -44.976 1.00 52.41 155 PHE A C 1
ATOM 1250 O O . PHE A 1 155 ? 15.383 2.029 -44.621 1.00 52.41 155 PHE A O 1
ATOM 1257 N N . ARG A 1 156 ? 13.315 2.533 -45.343 1.00 60.47 156 ARG A N 1
ATOM 1258 C CA . ARG A 1 156 ? 13.486 3.995 -45.450 1.00 60.47 156 ARG A CA 1
ATOM 1259 C C . ARG A 1 156 ? 13.784 4.639 -44.088 1.00 60.47 156 ARG A C 1
ATOM 1261 O O . ARG A 1 156 ? 13.000 4.502 -43.150 1.00 60.47 156 ARG A O 1
ATOM 1268 N N . GLU A 1 157 ? 14.839 5.452 -44.040 1.00 62.28 157 GLU A N 1
ATOM 1269 C CA . GLU A 1 157 ? 15.318 6.254 -42.897 1.00 62.28 157 GLU A CA 1
ATOM 1270 C C . GLU A 1 157 ? 14.209 6.982 -42.110 1.00 62.28 157 GLU A C 1
ATOM 1272 O O . GLU A 1 157 ? 14.240 7.058 -40.881 1.00 62.28 157 GLU A O 1
ATOM 1277 N N . GLN A 1 158 ? 13.172 7.444 -42.810 1.00 61.34 158 GLN A N 1
ATOM 1278 C CA . GLN A 1 158 ? 12.038 8.169 -42.237 1.00 61.34 158 GLN A CA 1
ATOM 1279 C C . GLN A 1 158 ? 11.185 7.324 -41.270 1.00 61.34 158 GLN A C 1
ATOM 1281 O O . GLN A 1 158 ? 10.556 7.875 -40.371 1.00 61.34 158 GLN A O 1
ATOM 1286 N N . THR A 1 159 ? 11.192 5.990 -41.403 1.00 75.56 159 THR A N 1
ATOM 1287 C CA . THR A 1 159 ? 10.471 5.091 -40.478 1.00 75.56 159 THR A CA 1
ATOM 1288 C C . THR A 1 159 ? 11.276 4.803 -39.214 1.00 75.56 159 THR A C 1
ATOM 1290 O O . THR A 1 159 ? 10.703 4.750 -38.129 1.00 75.56 159 THR A O 1
ATOM 1293 N N . ILE A 1 160 ? 12.604 4.696 -39.323 1.00 76.69 160 ILE A N 1
ATOM 1294 C CA . ILE A 1 160 ? 13.492 4.529 -38.162 1.00 76.69 160 ILE A CA 1
ATOM 1295 C C . ILE A 1 160 ? 13.420 5.771 -37.269 1.00 76.69 160 ILE A C 1
ATOM 1297 O O . ILE A 1 160 ? 13.255 5.647 -36.058 1.00 76.69 160 ILE A O 1
ATOM 1301 N N . ALA A 1 161 ? 13.468 6.968 -37.864 1.00 76.81 161 ALA A N 1
ATOM 1302 C CA . ALA A 1 161 ? 13.351 8.224 -37.125 1.00 76.81 161 ALA A CA 1
ATOM 1303 C C . ALA A 1 161 ? 12.025 8.322 -36.345 1.00 76.81 161 ALA A C 1
ATOM 1305 O O . ALA A 1 161 ? 12.038 8.637 -35.157 1.00 76.81 161 ALA A O 1
ATOM 1306 N N . ALA A 1 162 ? 10.896 7.983 -36.978 1.00 82.19 162 ALA A N 1
ATOM 1307 C CA . ALA A 1 162 ? 9.589 7.980 -36.317 1.00 82.19 162 ALA A CA 1
ATOM 1308 C C . ALA A 1 162 ? 9.520 6.971 -35.155 1.00 82.19 162 ALA A C 1
ATOM 1310 O O . ALA A 1 162 ? 8.989 7.275 -34.091 1.00 82.19 162 ALA A O 1
ATOM 1311 N N . LYS A 1 163 ? 10.105 5.778 -35.322 1.00 84.56 163 LYS A N 1
ATOM 1312 C CA . LYS A 1 163 ? 10.139 4.757 -34.265 1.00 84.56 163 LYS A CA 1
ATOM 1313 C C . LYS A 1 163 ? 11.038 5.143 -33.095 1.00 84.56 163 LYS A C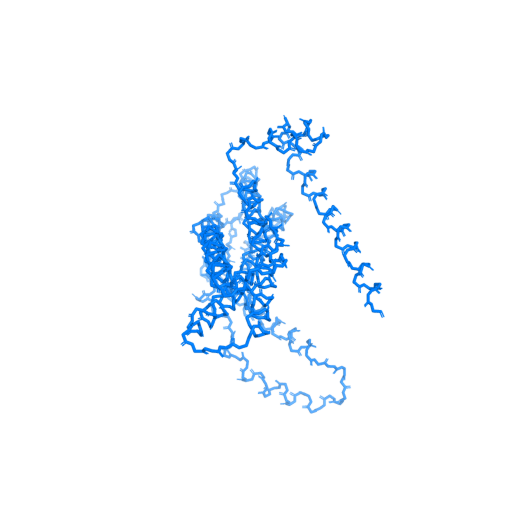 1
ATOM 1315 O O . LYS A 1 163 ? 10.680 4.882 -31.949 1.00 84.56 163 LYS A O 1
ATOM 1320 N N . LEU A 1 164 ? 12.169 5.794 -33.362 1.00 83.94 164 LEU A N 1
ATOM 1321 C CA . LEU A 1 164 ? 13.029 6.353 -32.318 1.00 83.94 164 LEU A CA 1
ATOM 1322 C C . LEU A 1 164 ? 12.319 7.460 -31.523 1.00 83.94 164 LEU A C 1
ATOM 1324 O O . LEU A 1 164 ? 12.479 7.509 -30.305 1.00 83.94 164 LEU A O 1
ATOM 1328 N N . ASP A 1 165 ? 11.511 8.296 -32.180 1.00 83.44 165 ASP A N 1
ATOM 1329 C CA . ASP A 1 165 ? 10.674 9.308 -31.520 1.00 83.44 165 ASP A CA 1
ATOM 1330 C C . ASP A 1 165 ? 9.607 8.668 -30.610 1.00 83.44 165 ASP A C 1
ATOM 1332 O O . ASP A 1 165 ? 9.459 9.054 -29.451 1.00 83.44 165 ASP A O 1
ATOM 1336 N N . ASP A 1 166 ? 8.925 7.616 -31.073 1.00 88.12 166 ASP A N 1
ATOM 1337 C CA . ASP A 1 166 ? 7.955 6.877 -30.250 1.00 88.12 166 ASP A CA 1
ATOM 1338 C C . ASP A 1 166 ? 8.604 6.195 -29.030 1.00 88.12 166 ASP A C 1
ATOM 1340 O O . ASP A 1 166 ? 8.028 6.177 -27.934 1.00 88.12 166 ASP A O 1
ATOM 1344 N N . ILE A 1 167 ? 9.816 5.647 -29.192 1.00 86.88 167 ILE A N 1
ATOM 1345 C CA . ILE A 1 167 ? 10.598 5.102 -28.073 1.00 86.88 167 ILE A CA 1
ATOM 1346 C C . ILE A 1 167 ? 10.938 6.216 -27.077 1.00 86.88 167 ILE A C 1
ATOM 1348 O O . ILE A 1 167 ? 10.769 6.017 -25.874 1.00 86.88 167 ILE A O 1
ATOM 1352 N N . GLN A 1 168 ? 11.376 7.385 -27.556 1.00 83.75 168 GLN A N 1
ATOM 1353 C CA . GLN A 1 168 ? 11.723 8.514 -26.692 1.00 83.75 168 GLN A CA 1
ATOM 1354 C C . GLN A 1 168 ? 10.512 8.988 -25.880 1.00 83.75 168 GLN A C 1
ATOM 1356 O O . GLN A 1 168 ? 10.614 9.097 -24.662 1.00 83.75 168 GLN A O 1
ATOM 1361 N N . LYS A 1 169 ? 9.337 9.148 -26.503 1.00 87.69 169 LYS A N 1
ATOM 1362 C CA . LYS A 1 169 ? 8.093 9.494 -25.786 1.00 87.69 169 LYS A CA 1
ATOM 1363 C C . LYS A 1 169 ? 7.742 8.477 -24.701 1.00 87.69 169 LYS A C 1
ATOM 1365 O O . LYS A 1 169 ? 7.300 8.849 -23.614 1.00 87.69 169 LYS A O 1
ATOM 1370 N N . SER A 1 170 ? 7.927 7.189 -24.993 1.00 87.81 170 SER A N 1
ATOM 1371 C CA . SER A 1 170 ? 7.673 6.113 -24.029 1.00 87.81 170 SER A CA 1
ATOM 1372 C C . SER A 1 170 ? 8.635 6.204 -22.839 1.00 87.81 170 SER A C 1
ATOM 1374 O O . SER A 1 170 ? 8.199 6.110 -21.694 1.00 87.81 170 SER A O 1
ATOM 1376 N N . LEU A 1 171 ? 9.925 6.451 -23.097 1.00 86.00 171 LEU A N 1
ATOM 1377 C CA . LEU A 1 171 ? 10.956 6.633 -22.070 1.00 86.00 171 LEU A CA 1
ATOM 1378 C C . LEU A 1 171 ? 10.742 7.885 -21.215 1.00 86.00 171 LEU A C 1
ATOM 1380 O O . LEU A 1 171 ? 10.926 7.824 -19.998 1.00 86.00 171 LEU A O 1
ATOM 1384 N N . ASP A 1 172 ? 10.320 8.993 -21.821 1.00 81.31 172 ASP A N 1
ATOM 1385 C CA . ASP A 1 172 ? 10.037 10.239 -21.107 1.00 81.31 172 ASP A CA 1
ATOM 1386 C C . ASP A 1 172 ? 8.885 10.027 -20.116 1.00 81.31 172 ASP A C 1
ATOM 1388 O O . ASP A 1 172 ? 9.011 10.322 -18.925 1.00 81.31 172 ASP A O 1
ATOM 1392 N N . ASN A 1 173 ? 7.786 9.417 -20.574 1.00 86.50 173 ASN A N 1
ATOM 1393 C CA . ASN A 1 173 ? 6.658 9.076 -19.706 1.00 86.50 173 ASN A CA 1
ATOM 1394 C C . ASN A 1 173 ? 7.052 8.072 -18.614 1.00 86.50 173 ASN A C 1
ATOM 1396 O O . ASN A 1 173 ? 6.670 8.238 -17.455 1.00 86.50 173 ASN A O 1
ATOM 1400 N N . TYR A 1 174 ? 7.861 7.067 -18.956 1.00 88.25 174 TYR A N 1
ATOM 1401 C CA . TYR A 1 174 ? 8.378 6.097 -17.992 1.00 88.25 174 TYR A CA 1
ATOM 1402 C C . TYR A 1 174 ? 9.181 6.783 -16.882 1.00 88.25 174 TYR A C 1
ATOM 1404 O O . TYR A 1 174 ? 8.968 6.529 -15.695 1.00 88.25 174 TYR A O 1
ATOM 1412 N N . THR A 1 175 ? 10.086 7.683 -17.262 1.00 83.44 175 THR A N 1
ATOM 1413 C CA . THR A 1 175 ? 10.957 8.422 -16.339 1.00 83.44 175 THR A CA 1
ATOM 1414 C C . THR A 1 175 ? 10.159 9.354 -15.429 1.00 83.44 175 THR A C 1
ATOM 1416 O O . THR A 1 175 ? 10.520 9.539 -14.268 1.00 83.44 175 THR A O 1
ATOM 1419 N N . LEU A 1 176 ? 9.042 9.902 -15.916 1.00 83.56 176 LEU A N 1
ATOM 1420 C CA . LEU A 1 176 ? 8.125 10.710 -15.111 1.00 83.56 176 LEU A CA 1
ATOM 1421 C C . LEU A 1 176 ? 7.299 9.877 -14.121 1.00 83.56 176 LEU A C 1
ATOM 1423 O O . LEU A 1 176 ? 7.015 10.345 -13.015 1.00 83.56 176 LEU A O 1
ATOM 1427 N N . ASP A 1 177 ? 6.893 8.665 -14.499 1.00 85.94 177 ASP A N 1
ATOM 1428 C CA . ASP A 1 177 ? 6.014 7.821 -13.684 1.00 85.94 177 ASP A CA 1
ATOM 1429 C C . ASP A 1 177 ? 6.769 6.957 -12.666 1.00 85.94 177 ASP A C 1
ATOM 1431 O O . ASP A 1 177 ? 6.242 6.686 -11.584 1.00 85.94 177 ASP A O 1
ATOM 1435 N N . LEU A 1 178 ? 8.016 6.571 -12.946 1.00 88.19 178 LEU A N 1
ATOM 1436 C CA . LEU A 1 178 ? 8.802 5.713 -12.057 1.00 88.19 178 LEU A CA 1
ATOM 1437 C C . LEU A 1 178 ? 8.987 6.319 -10.646 1.00 88.19 178 LEU A C 1
ATOM 1439 O O . LEU A 1 178 ? 8.716 5.618 -9.666 1.00 88.19 178 LEU A O 1
ATOM 1443 N N . PRO A 1 179 ? 9.339 7.612 -10.479 1.00 84.44 179 PRO A N 1
ATOM 1444 C CA . PRO A 1 179 ? 9.402 8.238 -9.157 1.00 84.44 179 PRO A CA 1
ATOM 1445 C C . PRO A 1 179 ? 8.053 8.256 -8.431 1.00 84.44 179 PRO A C 1
ATOM 1447 O O . PRO A 1 179 ? 8.016 8.162 -7.204 1.00 84.44 179 PRO A O 1
ATOM 1450 N N . LYS A 1 180 ? 6.929 8.323 -9.163 1.00 87.62 180 LYS A N 1
ATOM 1451 C CA . LYS A 1 180 ? 5.586 8.300 -8.558 1.00 87.62 180 LYS A CA 1
ATOM 1452 C C . LYS A 1 180 ? 5.316 6.982 -7.847 1.00 87.62 180 LYS A C 1
ATOM 1454 O O . LYS A 1 180 ? 4.628 6.989 -6.827 1.00 87.62 180 LYS A O 1
ATOM 1459 N N . LEU A 1 181 ? 5.866 5.875 -8.350 1.00 87.94 181 LEU A N 1
ATOM 1460 C CA . LEU A 1 181 ? 5.769 4.572 -7.698 1.00 87.94 181 LEU A CA 1
ATOM 1461 C C . LEU A 1 181 ? 6.501 4.574 -6.346 1.00 87.94 181 LEU A C 1
ATOM 1463 O O . LEU A 1 181 ? 5.931 4.132 -5.349 1.00 87.94 181 LEU A O 1
ATOM 1467 N N . ASN A 1 182 ? 7.702 5.161 -6.286 1.00 87.25 182 ASN A N 1
ATOM 1468 C CA . ASN A 1 182 ? 8.443 5.328 -5.031 1.00 87.25 182 ASN A CA 1
ATOM 1469 C C . ASN A 1 182 ? 7.728 6.277 -4.052 1.00 87.25 182 ASN A C 1
ATOM 1471 O O . ASN A 1 182 ? 7.681 6.013 -2.854 1.00 87.25 182 ASN A O 1
ATOM 1475 N N . PHE A 1 183 ? 7.090 7.345 -4.544 1.00 84.69 183 PHE A N 1
ATOM 1476 C CA . PHE A 1 183 ? 6.270 8.208 -3.687 1.00 84.69 183 PHE A CA 1
ATOM 1477 C C . PHE A 1 183 ? 5.112 7.447 -3.036 1.00 84.69 183 PHE A C 1
ATOM 1479 O O . PHE A 1 183 ? 4.831 7.672 -1.860 1.00 84.69 183 PHE A O 1
ATOM 1486 N N . GLN A 1 184 ? 4.466 6.512 -3.747 1.00 92.25 184 GLN A N 1
ATOM 1487 C CA . GLN A 1 184 ? 3.445 5.668 -3.115 1.00 92.25 184 GLN A CA 1
ATOM 1488 C C . GLN A 1 184 ? 4.041 4.795 -2.008 1.00 92.25 184 GLN A C 1
ATOM 1490 O O . GLN A 1 184 ? 3.405 4.643 -0.967 1.00 92.25 184 GLN A O 1
ATOM 1495 N N . ASN A 1 185 ? 5.261 4.281 -2.194 1.00 90.25 185 ASN A N 1
ATOM 1496 C CA . ASN A 1 185 ? 5.975 3.521 -1.167 1.00 90.25 185 ASN A CA 1
ATOM 1497 C C . ASN A 1 185 ? 6.154 4.349 0.115 1.00 90.25 185 ASN A C 1
ATOM 1499 O O . ASN A 1 185 ? 5.713 3.943 1.186 1.00 90.25 185 ASN A O 1
ATOM 1503 N N . GLN A 1 186 ? 6.683 5.568 -0.014 1.00 88.38 186 GLN A N 1
ATOM 1504 C CA . GLN A 1 186 ? 6.893 6.482 1.116 1.00 88.38 186 GLN A CA 1
ATOM 1505 C C . GLN A 1 186 ? 5.582 6.860 1.820 1.00 88.38 186 GLN A C 1
ATOM 1507 O O . GLN A 1 186 ? 5.519 6.933 3.049 1.00 88.38 186 GLN A O 1
ATOM 1512 N N . ILE A 1 187 ? 4.505 7.079 1.057 1.00 89.25 187 ILE A N 1
ATOM 1513 C CA . ILE A 1 187 ? 3.181 7.348 1.630 1.00 89.25 187 ILE A CA 1
ATOM 1514 C C . ILE A 1 187 ? 2.709 6.146 2.458 1.00 89.25 187 ILE A C 1
ATOM 1516 O O . ILE A 1 187 ? 2.179 6.344 3.555 1.00 89.25 187 ILE A O 1
ATOM 1520 N N . ILE A 1 188 ? 2.903 4.917 1.971 1.00 94.94 188 ILE A N 1
ATOM 1521 C CA . ILE A 1 188 ? 2.564 3.699 2.716 1.00 94.94 188 ILE A CA 1
ATOM 1522 C C . ILE A 1 188 ? 3.382 3.623 4.010 1.00 94.94 188 ILE A C 1
ATOM 1524 O O . ILE A 1 188 ? 2.785 3.445 5.069 1.00 94.94 188 ILE A O 1
ATOM 1528 N N . GLU A 1 189 ? 4.701 3.824 3.960 1.00 94.69 189 GLU A N 1
ATOM 1529 C CA . GLU A 1 189 ? 5.588 3.764 5.136 1.00 94.69 189 GLU A CA 1
ATOM 1530 C C . GLU A 1 189 ? 5.187 4.758 6.227 1.00 94.69 189 GLU A C 1
ATOM 1532 O O . GLU A 1 189 ? 4.987 4.378 7.383 1.00 94.69 189 GLU A O 1
ATOM 1537 N N . ILE A 1 190 ? 5.010 6.031 5.860 1.00 93.25 190 ILE A N 1
ATOM 1538 C CA . ILE A 1 190 ? 4.664 7.092 6.813 1.00 93.25 190 ILE A CA 1
ATOM 1539 C C . ILE A 1 190 ? 3.305 6.811 7.454 1.00 93.25 190 ILE A C 1
ATOM 1541 O O . ILE A 1 190 ? 3.135 6.949 8.667 1.00 93.25 190 ILE A O 1
ATOM 1545 N N . ASN A 1 191 ? 2.310 6.408 6.659 1.00 96.69 191 ASN A N 1
ATOM 1546 C CA . ASN A 1 191 ? 0.984 6.132 7.203 1.00 96.69 191 ASN A CA 1
ATOM 1547 C C . ASN A 1 191 ? 0.947 4.824 8.002 1.00 96.69 191 ASN A C 1
ATOM 1549 O O . ASN A 1 191 ? 0.184 4.744 8.959 1.00 96.69 191 ASN A O 1
ATOM 1553 N N . LEU A 1 192 ? 1.785 3.837 7.681 1.00 97.88 192 LEU A N 1
ATOM 1554 C CA . LEU A 1 192 ? 1.950 2.621 8.477 1.00 97.88 192 LEU A CA 1
ATOM 1555 C C . LEU A 1 192 ? 2.550 2.934 9.851 1.00 97.88 192 LEU A C 1
ATOM 1557 O O . LEU A 1 192 ? 2.035 2.461 10.863 1.00 97.88 192 LEU A O 1
ATOM 1561 N N . PHE A 1 193 ? 3.590 3.768 9.895 1.00 97.06 193 PHE A N 1
ATOM 1562 C CA . PHE A 1 193 ? 4.164 4.254 11.149 1.00 97.06 193 PHE A CA 1
ATOM 1563 C C . PHE A 1 193 ? 3.121 5.007 11.989 1.00 97.06 193 PHE A C 1
ATOM 1565 O O . PHE A 1 193 ? 2.957 4.738 13.181 1.00 97.06 193 PHE A O 1
ATOM 1572 N N . ASN A 1 194 ? 2.360 5.905 11.356 1.00 95.81 194 ASN A N 1
ATOM 1573 C CA . ASN A 1 194 ? 1.296 6.656 12.022 1.00 95.81 194 ASN A CA 1
ATOM 1574 C C . ASN A 1 194 ? 0.162 5.752 12.525 1.00 95.81 194 ASN A C 1
ATOM 1576 O O . ASN A 1 194 ? -0.363 5.975 13.615 1.00 95.81 194 ASN A O 1
ATOM 1580 N N . TYR A 1 195 ? -0.209 4.728 11.752 1.00 98.38 195 TYR A N 1
ATOM 1581 C CA . TYR A 1 195 ? -1.195 3.726 12.149 1.00 98.38 195 TYR A CA 1
ATOM 1582 C C . TYR A 1 195 ? -0.729 2.966 13.397 1.00 98.38 195 TYR A C 1
ATOM 1584 O O . TYR A 1 195 ? -1.473 2.886 14.370 1.00 98.38 195 TYR A O 1
ATOM 1592 N N . GLN A 1 196 ? 0.512 2.470 13.398 1.00 98.00 196 GLN A N 1
ATOM 1593 C CA . GLN A 1 196 ? 1.099 1.738 14.530 1.00 98.00 196 GLN A CA 1
ATOM 1594 C C . GLN A 1 196 ? 1.169 2.610 15.780 1.00 98.00 196 GLN A C 1
ATOM 1596 O O . GLN A 1 196 ? 0.652 2.235 16.827 1.00 98.00 196 GLN A O 1
ATOM 1601 N N . THR A 1 197 ? 1.682 3.830 15.632 1.00 97.38 197 THR A N 1
ATOM 1602 C CA . THR A 1 197 ? 1.764 4.795 16.732 1.00 97.38 197 THR A CA 1
ATOM 1603 C C . THR A 1 197 ? 0.378 5.122 17.292 1.00 97.38 197 THR A C 1
ATOM 1605 O O . THR A 1 197 ? 0.194 5.223 18.504 1.00 97.38 197 THR A O 1
ATOM 1608 N N . ARG A 1 198 ? -0.634 5.280 16.428 1.00 97.50 198 ARG A N 1
ATOM 1609 C CA . ARG A 1 198 ? -2.006 5.541 16.879 1.00 97.50 198 ARG A CA 1
ATOM 1610 C C . ARG A 1 198 ? -2.597 4.345 17.619 1.00 97.50 198 ARG A C 1
ATOM 1612 O O . ARG A 1 198 ? -3.280 4.554 18.618 1.00 97.50 198 ARG A O 1
ATOM 1619 N N . 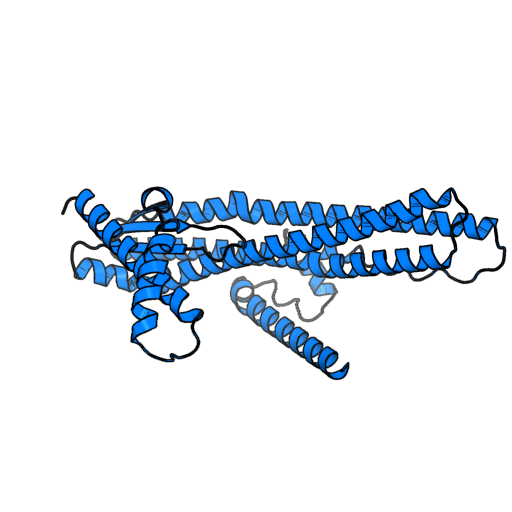LEU A 1 199 ? -2.332 3.124 17.159 1.00 97.06 199 LEU A N 1
ATOM 1620 C CA . LEU A 1 199 ? -2.766 1.906 17.838 1.00 97.06 199 LEU A CA 1
ATOM 1621 C C . LEU A 1 199 ? -2.138 1.791 19.236 1.00 97.06 199 LEU A C 1
ATOM 1623 O O . LEU A 1 199 ? -2.846 1.502 20.200 1.00 97.06 199 LEU A O 1
ATOM 1627 N N . ASP A 1 200 ? -0.856 2.129 19.377 1.00 96.25 200 ASP A N 1
ATOM 1628 C CA . ASP A 1 200 ? -0.180 2.174 20.679 1.00 96.25 200 ASP A CA 1
ATOM 1629 C C . ASP A 1 200 ? -0.801 3.219 21.613 1.00 96.25 200 ASP A C 1
ATOM 1631 O O . ASP A 1 200 ? -1.052 2.938 22.787 1.00 96.25 200 ASP A O 1
ATOM 1635 N N . ILE A 1 201 ? -1.120 4.411 21.096 1.00 95.81 201 ILE A N 1
ATOM 1636 C CA . ILE A 1 201 ? -1.824 5.455 21.857 1.00 95.81 201 ILE A CA 1
ATOM 1637 C C . ILE A 1 201 ? -3.191 4.952 22.336 1.00 95.81 201 ILE A C 1
ATOM 1639 O O . ILE A 1 201 ? -3.540 5.164 23.500 1.00 95.81 201 ILE A O 1
ATOM 1643 N N . ILE A 1 202 ? -3.958 4.275 21.473 1.00 95.69 202 ILE A N 1
ATOM 1644 C CA . ILE A 1 202 ? -5.250 3.677 21.842 1.00 95.69 202 ILE A CA 1
ATOM 1645 C C . ILE A 1 202 ? -5.051 2.670 22.978 1.00 95.69 202 ILE A C 1
ATOM 1647 O O . ILE A 1 202 ? -5.747 2.753 23.990 1.00 95.69 202 ILE A O 1
ATOM 1651 N N . ASN A 1 203 ? -4.073 1.771 22.859 1.00 94.56 203 ASN A N 1
ATOM 1652 C CA . ASN A 1 203 ? -3.775 0.774 23.887 1.00 94.56 203 ASN A CA 1
ATOM 1653 C C . ASN A 1 203 ? -3.388 1.416 25.227 1.00 94.56 203 ASN A C 1
ATOM 1655 O O . ASN A 1 203 ? -3.921 1.036 26.270 1.00 94.56 203 ASN A O 1
ATOM 1659 N N . GLN A 1 204 ? -2.541 2.447 25.214 1.00 93.94 204 GLN A N 1
ATOM 1660 C CA . GLN A 1 204 ? -2.166 3.186 26.422 1.00 93.94 204 GLN A CA 1
ATOM 1661 C C . GLN A 1 204 ? -3.360 3.903 27.064 1.00 93.94 204 GLN A C 1
ATOM 1663 O O . GLN A 1 204 ? -3.495 3.909 28.289 1.00 93.94 204 GLN A O 1
ATOM 1668 N N . LYS A 1 205 ? -4.243 4.512 26.263 1.00 94.56 205 LYS A N 1
ATOM 1669 C CA . LYS A 1 205 ? -5.466 5.147 26.777 1.00 94.56 205 LYS A CA 1
ATOM 1670 C C . LYS A 1 205 ? -6.413 4.119 27.392 1.00 94.56 205 LYS A C 1
ATOM 1672 O O . LYS A 1 205 ? -6.926 4.363 28.478 1.00 94.56 205 LYS A O 1
ATOM 1677 N N . CYS A 1 206 ? -6.579 2.955 26.766 1.00 92.94 206 CYS A N 1
ATOM 1678 C CA . CYS A 1 206 ? -7.374 1.862 27.329 1.00 92.94 206 CYS A CA 1
ATOM 1679 C C . CYS A 1 206 ? -6.844 1.421 28.700 1.00 92.94 206 CYS A C 1
ATOM 1681 O O . CYS A 1 206 ? -7.623 1.311 29.643 1.00 92.94 206 CYS A O 1
ATOM 1683 N N . GLN A 1 207 ? -5.524 1.244 28.833 1.00 90.25 207 GLN A N 1
ATOM 1684 C CA . GLN A 1 207 ? -4.893 0.891 30.110 1.00 90.25 207 GLN A CA 1
ATOM 1685 C C . GLN A 1 207 ? -5.145 1.955 31.187 1.00 90.25 207 GLN A C 1
ATOM 1687 O O . GLN A 1 207 ? -5.512 1.619 32.310 1.00 90.25 207 GLN A O 1
ATOM 1692 N N . LYS A 1 208 ? -5.015 3.246 30.844 1.00 90.69 208 LYS A N 1
ATOM 1693 C CA . LYS A 1 208 ? -5.314 4.360 31.765 1.00 90.69 208 LYS A CA 1
ATOM 1694 C C . LYS A 1 208 ? -6.779 4.396 32.198 1.00 90.69 208 LYS A C 1
ATOM 1696 O O . LYS A 1 208 ? -7.065 4.767 33.330 1.00 90.69 208 LYS A O 1
ATOM 1701 N N . LEU A 1 209 ? -7.689 3.991 31.316 1.00 88.00 209 LEU A N 1
ATOM 1702 C CA . LEU A 1 209 ? -9.122 3.880 31.590 1.00 88.00 209 LEU A CA 1
ATOM 1703 C C . LEU A 1 209 ? -9.499 2.563 32.302 1.00 88.00 209 LEU A C 1
ATOM 1705 O O . LEU A 1 209 ? -10.684 2.288 32.496 1.00 88.00 209 LEU A O 1
ATOM 1709 N N . GLY A 1 210 ? -8.511 1.750 32.698 1.00 83.00 210 GLY A N 1
ATOM 1710 C CA . GLY A 1 210 ? -8.712 0.494 33.423 1.00 83.00 210 GLY A CA 1
ATOM 1711 C C . GLY A 1 210 ? -9.333 -0.621 32.578 1.00 83.00 210 GLY A C 1
ATOM 1712 O O . GLY A 1 210 ? -9.958 -1.525 33.130 1.00 83.00 210 GLY A O 1
ATOM 1713 N N . ALA A 1 211 ? -9.214 -0.550 31.250 1.00 82.44 211 ALA A N 1
ATOM 1714 C CA . ALA A 1 211 ? -9.765 -1.550 30.344 1.00 82.44 211 ALA A CA 1
ATOM 1715 C C . ALA A 1 211 ? -8.795 -2.717 30.140 1.00 82.44 211 ALA A C 1
ATOM 1717 O O . ALA A 1 211 ? -7.651 -2.508 29.735 1.00 82.44 211 ALA A O 1
ATOM 1718 N N . ASP A 1 212 ? -9.301 -3.941 30.286 1.00 76.75 212 ASP A N 1
ATOM 1719 C CA . ASP A 1 212 ? -8.751 -5.080 29.555 1.00 76.75 212 ASP A CA 1
ATOM 1720 C C . ASP A 1 212 ? -9.242 -4.977 28.101 1.00 76.75 212 ASP A C 1
ATOM 1722 O O . ASP A 1 212 ? -10.452 -4.944 27.841 1.00 76.75 212 ASP A O 1
ATOM 1726 N N . ASN A 1 213 ? -8.312 -4.818 27.159 1.00 87.94 213 ASN A N 1
ATOM 1727 C CA . ASN A 1 213 ? -8.617 -4.697 25.738 1.00 87.94 213 ASN A CA 1
ATOM 1728 C C . ASN A 1 213 ? -8.000 -5.868 24.964 1.00 87.94 213 ASN A C 1
ATOM 1730 O O . ASN A 1 213 ? -6.946 -6.398 25.307 1.00 87.94 213 ASN A O 1
ATOM 1734 N N . ASN A 1 214 ? -8.667 -6.272 23.889 1.00 92.69 214 ASN A N 1
ATOM 1735 C CA . ASN A 1 214 ? -8.118 -7.208 22.923 1.00 92.69 214 ASN A CA 1
ATOM 1736 C C . ASN A 1 214 ? -8.287 -6.611 21.531 1.00 92.69 214 ASN A C 1
ATOM 1738 O O . ASN A 1 214 ? -9.275 -6.871 20.844 1.00 92.69 214 ASN A O 1
ATOM 1742 N N . LEU A 1 215 ? -7.327 -5.774 21.145 1.00 94.38 215 LEU A N 1
ATOM 1743 C CA . LEU A 1 215 ? -7.304 -5.075 19.860 1.00 94.38 215 LEU A CA 1
ATOM 1744 C C . LEU A 1 215 ? -6.277 -5.656 18.876 1.00 94.38 215 LEU A C 1
ATOM 1746 O O . LEU A 1 215 ? -6.021 -5.060 17.832 1.00 94.38 215 LEU A O 1
ATOM 1750 N N . LYS A 1 216 ? -5.725 -6.842 19.166 1.00 92.88 216 LYS A N 1
ATOM 1751 C CA . LYS A 1 216 ? -4.672 -7.490 18.360 1.00 92.88 216 LYS A CA 1
ATOM 1752 C C . LYS A 1 216 ? -5.063 -7.703 16.900 1.00 92.88 216 LYS A C 1
ATOM 1754 O O . LYS A 1 216 ? -4.200 -7.706 16.031 1.00 92.88 216 LYS A O 1
ATOM 1759 N N . PHE A 1 217 ? -6.357 -7.844 16.601 1.00 94.44 217 PHE A N 1
ATOM 1760 C CA . PHE A 1 217 ? -6.819 -7.988 15.220 1.00 94.44 217 PHE A CA 1
ATOM 1761 C C . PHE A 1 217 ? -6.399 -6.794 14.336 1.00 94.44 217 PHE A C 1
ATOM 1763 O O . PHE A 1 217 ? -6.074 -6.999 13.169 1.00 94.44 217 PHE A O 1
ATOM 1770 N N . LEU A 1 218 ? -6.283 -5.583 14.903 1.00 95.69 218 LEU A N 1
ATOM 1771 C CA . LEU A 1 218 ? -5.832 -4.374 14.200 1.00 95.69 218 LEU A CA 1
ATOM 1772 C C . LEU A 1 218 ? -4.349 -4.421 13.808 1.00 95.69 218 LEU A C 1
ATOM 1774 O O . LEU A 1 218 ? -3.940 -3.724 12.874 1.00 95.69 218 LEU A O 1
ATOM 1778 N N . GLU A 1 219 ? -3.538 -5.233 14.489 1.00 95.25 219 GLU A N 1
ATOM 1779 C CA . GLU A 1 219 ? -2.124 -5.443 14.157 1.00 95.25 219 GLU A CA 1
ATOM 1780 C C . GLU A 1 219 ? -1.968 -6.281 12.882 1.00 95.25 219 GLU A C 1
ATOM 1782 O O . GLU A 1 219 ? -1.000 -6.101 12.141 1.00 95.25 219 GLU A O 1
ATOM 1787 N N . THR A 1 220 ? -2.953 -7.130 12.567 1.00 94.44 220 THR A N 1
ATOM 1788 C CA . THR A 1 220 ? -2.980 -7.936 11.336 1.00 94.44 220 THR A CA 1
ATOM 1789 C C . THR A 1 220 ? -2.872 -7.053 10.099 1.00 94.44 220 THR A C 1
ATOM 1791 O O . THR A 1 220 ? -2.098 -7.353 9.195 1.00 94.44 220 THR A O 1
ATOM 1794 N N . PHE A 1 221 ? -3.565 -5.909 10.085 1.00 95.38 221 PHE A N 1
ATOM 1795 C CA . PHE A 1 221 ? -3.446 -4.944 8.994 1.00 95.38 221 PHE A CA 1
ATOM 1796 C C . PHE A 1 221 ? -2.023 -4.378 8.884 1.00 95.38 221 PHE A C 1
ATOM 1798 O O . PHE A 1 221 ? -1.474 -4.291 7.794 1.00 95.38 221 PHE A O 1
ATOM 1805 N N . SER A 1 222 ? -1.384 -4.034 10.005 1.00 96.31 222 SER A N 1
ATOM 1806 C CA . SER A 1 222 ? 0.012 -3.573 9.991 1.00 96.31 222 SER A CA 1
ATOM 1807 C C . SER A 1 222 ? 0.970 -4.612 9.415 1.00 96.31 222 SER A C 1
ATOM 1809 O O . SER A 1 222 ? 1.892 -4.253 8.680 1.00 96.31 222 SER A O 1
ATOM 1811 N N . LYS A 1 223 ? 0.754 -5.887 9.750 1.00 96.12 223 LYS A N 1
ATOM 1812 C CA . LYS A 1 223 ? 1.526 -7.008 9.217 1.00 96.12 223 LYS A CA 1
ATOM 1813 C C . LYS A 1 223 ? 1.318 -7.150 7.708 1.00 96.12 223 LYS A C 1
ATOM 1815 O O . LYS A 1 223 ? 2.298 -7.146 6.974 1.00 96.12 223 LYS A O 1
ATOM 1820 N N . GLU A 1 224 ? 0.065 -7.153 7.257 1.00 94.75 224 GLU A N 1
ATOM 1821 C CA . GLU A 1 224 ? -0.312 -7.206 5.838 1.00 94.75 224 GLU A CA 1
ATOM 1822 C C . GLU A 1 224 ? 0.354 -6.086 5.025 1.00 94.75 224 GLU A C 1
ATOM 1824 O O . GLU A 1 224 ? 0.932 -6.316 3.964 1.00 94.75 224 GLU A O 1
ATOM 1829 N N . VAL A 1 225 ? 0.347 -4.859 5.549 1.00 96.50 225 VAL A N 1
ATOM 1830 C CA . VAL A 1 225 ? 0.983 -3.722 4.875 1.00 96.50 225 VAL A CA 1
ATOM 1831 C C . VAL A 1 225 ? 2.494 -3.919 4.755 1.00 96.50 225 VAL A C 1
ATOM 1833 O O . VAL A 1 225 ? 3.047 -3.643 3.693 1.00 96.50 225 VAL A O 1
ATOM 1836 N N . LYS A 1 226 ? 3.168 -4.387 5.814 1.00 94.62 226 LYS A N 1
ATOM 1837 C CA . LYS A 1 226 ? 4.624 -4.618 5.808 1.00 94.62 226 LYS A CA 1
ATOM 1838 C C . LYS A 1 226 ? 5.016 -5.747 4.861 1.00 94.62 226 LYS A C 1
ATOM 1840 O O . LYS A 1 226 ? 5.905 -5.576 4.033 1.00 94.62 226 LYS A O 1
ATOM 1845 N N . GLU A 1 227 ? 4.366 -6.893 5.016 1.00 95.31 227 GLU A N 1
ATOM 1846 C CA . GLU A 1 227 ? 4.762 -8.139 4.362 1.00 95.31 227 GLU A CA 1
ATOM 1847 C C . GLU A 1 227 ? 4.314 -8.195 2.903 1.00 95.31 227 GLU A C 1
ATOM 1849 O O . GLU A 1 227 ? 5.030 -8.763 2.083 1.00 95.31 227 GLU A O 1
ATOM 1854 N N . ASN A 1 228 ? 3.189 -7.559 2.561 1.00 94.81 228 ASN A N 1
ATOM 1855 C CA . ASN A 1 228 ? 2.631 -7.631 1.215 1.00 94.81 228 ASN A CA 1
ATOM 1856 C C . ASN A 1 228 ? 2.711 -6.290 0.492 1.00 94.81 228 ASN A C 1
ATOM 1858 O O . ASN A 1 228 ? 3.410 -6.185 -0.513 1.00 94.81 228 ASN A O 1
ATOM 1862 N N . TYR A 1 229 ? 2.037 -5.245 0.978 1.00 95.88 229 TYR A N 1
ATOM 1863 C CA . TYR A 1 229 ? 1.894 -4.014 0.186 1.00 95.88 229 TYR A CA 1
ATOM 1864 C C . TYR A 1 229 ? 3.219 -3.281 -0.009 1.00 95.88 229 TYR A C 1
ATOM 1866 O O . TYR A 1 229 ? 3.589 -2.968 -1.139 1.00 95.88 229 TYR A O 1
ATOM 1874 N N . LEU A 1 230 ? 3.949 -3.032 1.075 1.00 93.56 230 LEU A N 1
ATOM 1875 C CA . LEU A 1 230 ? 5.215 -2.312 1.028 1.00 93.56 230 LEU A CA 1
ATOM 1876 C C . LEU A 1 230 ? 6.284 -3.119 0.289 1.00 93.56 230 LEU A C 1
ATOM 1878 O O . LEU A 1 230 ? 6.964 -2.590 -0.593 1.00 93.56 230 LEU A O 1
ATOM 1882 N N . LEU A 1 231 ? 6.381 -4.417 0.594 1.00 93.25 231 LEU A N 1
ATOM 1883 C CA . LEU A 1 231 ? 7.292 -5.320 -0.100 1.00 93.25 231 LEU A CA 1
ATOM 1884 C C . LEU A 1 231 ? 7.012 -5.326 -1.605 1.00 93.25 231 LEU A C 1
ATOM 1886 O O . LEU A 1 231 ? 7.934 -5.173 -2.405 1.00 93.25 231 LEU A O 1
ATOM 1890 N N . GLN A 1 232 ? 5.747 -5.464 -2.002 1.00 95.69 232 GLN A N 1
ATOM 1891 C CA . GLN A 1 232 ? 5.378 -5.522 -3.408 1.00 95.69 232 GLN A CA 1
ATOM 1892 C C . GLN A 1 232 ? 5.672 -4.210 -4.134 1.00 95.69 232 GLN A C 1
ATOM 1894 O O . GLN A 1 232 ? 6.257 -4.242 -5.212 1.00 95.69 232 GLN A O 1
ATOM 1899 N N . VAL A 1 233 ? 5.308 -3.057 -3.564 1.00 94.94 233 VAL A N 1
ATOM 1900 C CA . VAL A 1 233 ? 5.589 -1.751 -4.187 1.00 94.94 233 VAL A CA 1
ATOM 1901 C C . VAL A 1 233 ? 7.093 -1.526 -4.332 1.00 94.94 233 VAL A C 1
ATOM 1903 O O . VAL A 1 233 ? 7.535 -1.086 -5.392 1.00 94.94 233 VAL A O 1
ATOM 1906 N N . THR A 1 234 ? 7.875 -1.901 -3.320 1.00 92.06 234 THR A N 1
ATOM 1907 C CA . THR A 1 234 ? 9.342 -1.823 -3.351 1.00 92.06 234 THR A CA 1
ATOM 1908 C C . THR A 1 234 ? 9.918 -2.692 -4.470 1.00 92.06 234 THR A C 1
ATOM 1910 O O . THR A 1 234 ? 10.674 -2.208 -5.309 1.00 92.06 234 THR A O 1
ATOM 1913 N N . LYS A 1 235 ? 9.510 -3.966 -4.555 1.00 94.00 235 LYS A N 1
ATOM 1914 C CA . LYS A 1 235 ? 9.986 -4.879 -5.608 1.00 94.00 235 LYS A CA 1
ATOM 1915 C C . LYS A 1 235 ? 9.551 -4.460 -7.002 1.00 94.00 235 LYS A C 1
ATOM 1917 O O . LYS A 1 235 ? 10.304 -4.637 -7.959 1.00 94.00 235 LYS A O 1
ATOM 1922 N N . ASP A 1 236 ? 8.369 -3.875 -7.118 1.00 95.31 236 ASP A N 1
ATOM 1923 C CA . ASP A 1 236 ? 7.906 -3.322 -8.380 1.00 95.31 236 ASP A CA 1
ATOM 1924 C C . ASP A 1 236 ? 8.748 -2.125 -8.800 1.00 95.31 236 ASP A C 1
ATOM 1926 O O . ASP A 1 236 ? 9.150 -2.057 -9.957 1.00 95.31 236 ASP A O 1
ATOM 1930 N N . TYR A 1 237 ? 9.070 -1.221 -7.876 1.00 93.56 237 TYR A N 1
ATOM 1931 C CA . TYR A 1 237 ? 9.976 -0.114 -8.156 1.00 93.56 237 TYR A CA 1
ATOM 1932 C C . TYR A 1 237 ? 11.356 -0.610 -8.599 1.00 93.56 237 TYR A C 1
ATOM 1934 O O . TYR A 1 237 ? 11.818 -0.203 -9.663 1.00 93.56 237 TYR A O 1
ATOM 1942 N N . ASP A 1 238 ? 11.971 -1.534 -7.854 1.00 88.06 238 ASP A N 1
ATOM 1943 C CA . ASP A 1 238 ? 13.282 -2.105 -8.192 1.00 88.06 238 ASP A CA 1
ATOM 1944 C C . ASP A 1 238 ? 13.277 -2.724 -9.597 1.00 88.06 238 ASP A C 1
ATOM 1946 O O . ASP A 1 238 ? 14.161 -2.469 -10.421 1.00 88.06 238 ASP A O 1
ATOM 1950 N N . SER A 1 239 ? 12.240 -3.514 -9.895 1.00 90.69 239 SER A N 1
ATOM 1951 C CA . SER A 1 239 ? 12.075 -4.161 -11.194 1.00 90.69 239 SER A CA 1
ATOM 1952 C C . SER A 1 239 ? 11.873 -3.148 -12.316 1.00 90.69 239 SER A C 1
ATOM 1954 O O . SER A 1 239 ? 12.442 -3.321 -13.394 1.00 90.69 239 SER A O 1
ATOM 1956 N N . MET A 1 240 ? 11.064 -2.110 -12.097 1.00 91.50 240 MET A N 1
ATOM 1957 C CA . MET A 1 240 ? 10.810 -1.083 -13.105 1.00 91.50 240 MET A CA 1
ATOM 1958 C C . MET A 1 240 ? 12.044 -0.193 -13.315 1.00 91.50 240 MET A C 1
ATOM 1960 O O . MET A 1 240 ? 12.343 0.181 -14.448 1.00 91.50 240 MET A O 1
ATOM 1964 N N . ALA A 1 241 ? 12.813 0.097 -12.268 1.00 87.00 241 ALA A N 1
ATOM 1965 C CA . ALA A 1 241 ? 14.073 0.824 -12.381 1.00 87.00 241 ALA A CA 1
ATOM 1966 C C . ALA A 1 241 ? 15.118 0.025 -13.175 1.00 87.00 241 ALA A C 1
ATOM 1968 O O . ALA A 1 241 ? 15.801 0.578 -14.038 1.00 87.00 241 ALA A O 1
ATOM 1969 N N . LEU A 1 242 ? 15.215 -1.288 -12.940 1.00 84.88 242 LEU A N 1
ATOM 1970 C CA . LEU A 1 242 ? 16.058 -2.168 -13.751 1.00 84.88 242 LEU A CA 1
ATOM 1971 C C . LEU A 1 242 ? 15.581 -2.224 -15.210 1.00 84.88 242 LEU A C 1
ATOM 1973 O O . LEU A 1 242 ? 16.401 -2.134 -16.123 1.00 84.88 242 LEU A O 1
ATOM 1977 N N . GLY A 1 243 ? 14.267 -2.336 -15.429 1.00 85.75 243 GLY A N 1
ATOM 1978 C CA . GLY A 1 243 ? 13.662 -2.323 -16.761 1.00 85.75 243 GLY A CA 1
ATOM 1979 C C . GLY A 1 243 ? 14.040 -1.075 -17.559 1.00 85.75 243 GLY A C 1
ATOM 1980 O O . GLY A 1 243 ? 14.486 -1.198 -18.699 1.00 85.75 243 GLY A O 1
ATOM 1981 N N . LEU A 1 244 ? 13.961 0.107 -16.939 1.00 86.00 244 LEU A N 1
ATOM 1982 C CA . LEU A 1 244 ? 14.369 1.369 -17.560 1.00 86.00 244 LEU A CA 1
ATOM 1983 C C . LEU A 1 244 ? 15.834 1.337 -18.010 1.00 86.00 244 LEU A C 1
ATOM 1985 O O . LEU A 1 244 ? 16.119 1.602 -19.174 1.00 86.00 244 LEU A O 1
ATOM 1989 N N . ARG A 1 245 ? 16.752 0.919 -17.127 1.00 82.25 245 ARG A N 1
ATOM 1990 C CA . ARG A 1 245 ? 18.190 0.834 -17.447 1.00 82.25 245 ARG A CA 1
ATOM 1991 C C . ARG A 1 245 ? 18.470 -0.085 -18.634 1.00 82.25 245 ARG A C 1
ATOM 1993 O O . ARG A 1 245 ? 19.301 0.230 -19.482 1.00 82.25 245 ARG A O 1
ATOM 2000 N N . LEU A 1 246 ? 17.790 -1.231 -18.698 1.00 81.88 246 LEU A N 1
ATOM 2001 C CA . LEU A 1 246 ? 17.932 -2.165 -19.816 1.00 81.88 246 LEU A CA 1
ATOM 2002 C C . LEU A 1 246 ? 17.415 -1.559 -21.124 1.00 81.88 246 LEU A C 1
ATOM 2004 O O . LEU A 1 246 ? 18.045 -1.727 -22.168 1.00 81.88 246 LEU A O 1
ATOM 2008 N N . LEU A 1 247 ? 16.287 -0.851 -21.067 1.00 83.44 247 LEU A N 1
ATOM 2009 C CA . LEU A 1 247 ? 15.683 -0.209 -22.227 1.00 83.44 247 LEU A CA 1
ATOM 2010 C C . LEU A 1 247 ? 16.575 0.915 -22.779 1.00 83.44 247 LEU A C 1
ATOM 2012 O O . LEU A 1 247 ? 16.790 0.978 -23.990 1.00 83.44 247 LEU A O 1
ATOM 2016 N N . GLU A 1 248 ? 17.152 1.738 -21.900 1.00 81.62 248 GLU A N 1
ATOM 2017 C CA . GLU A 1 248 ? 18.127 2.780 -22.249 1.00 81.62 248 GLU A CA 1
ATOM 2018 C C . GLU A 1 248 ? 19.408 2.188 -22.850 1.00 81.62 248 GLU A C 1
ATOM 2020 O O . GLU A 1 248 ? 19.882 2.654 -23.887 1.00 81.62 248 GLU A O 1
ATOM 2025 N N . ALA A 1 249 ? 19.955 1.127 -22.244 1.00 77.56 249 ALA A N 1
ATOM 2026 C CA . ALA A 1 249 ? 21.151 0.458 -22.750 1.00 77.56 249 ALA A CA 1
ATOM 2027 C C . ALA A 1 249 ? 20.936 -0.111 -24.163 1.00 77.56 249 ALA A C 1
ATOM 2029 O O . ALA A 1 249 ? 21.777 0.086 -25.043 1.00 77.56 249 ALA A O 1
ATOM 2030 N N . ARG A 1 250 ? 19.788 -0.762 -24.407 1.00 78.44 250 ARG A N 1
ATOM 2031 C CA . ARG A 1 250 ? 19.412 -1.260 -25.741 1.00 78.44 250 ARG A CA 1
ATOM 2032 C C . ARG A 1 250 ? 19.226 -0.124 -26.742 1.00 78.44 250 ARG A C 1
ATOM 2034 O O . ARG 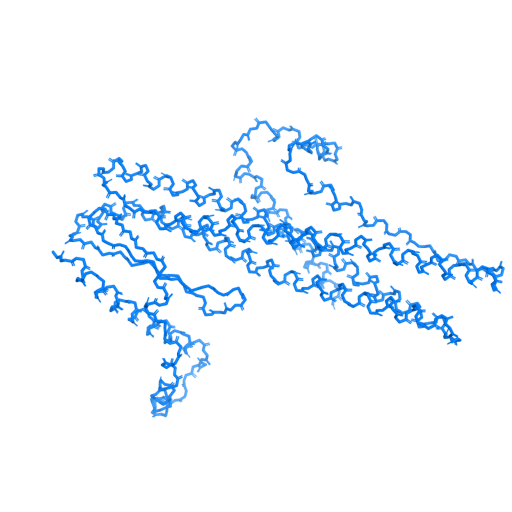A 1 250 ? 19.715 -0.228 -27.863 1.00 78.44 250 ARG A O 1
ATOM 2041 N N . LEU A 1 251 ? 18.569 0.968 -26.346 1.00 81.44 251 LEU A N 1
ATOM 2042 C CA . LEU A 1 251 ? 18.378 2.126 -27.220 1.00 81.44 251 LEU A CA 1
ATOM 2043 C C . LEU A 1 251 ? 19.715 2.742 -27.641 1.00 81.44 251 LEU A C 1
ATOM 2045 O O . LEU A 1 251 ? 19.893 3.082 -28.808 1.00 81.44 251 LEU A O 1
ATOM 2049 N N . ASN A 1 252 ? 20.661 2.855 -26.710 1.00 78.56 252 ASN A N 1
ATOM 2050 C CA . ASN A 1 252 ? 21.992 3.376 -27.005 1.00 78.56 252 ASN A CA 1
ATOM 2051 C C . ASN A 1 252 ? 22.758 2.459 -27.965 1.00 78.56 252 ASN A C 1
ATOM 2053 O O . ASN A 1 252 ? 23.337 2.955 -28.925 1.00 78.56 252 ASN A O 1
ATOM 2057 N N . ALA A 1 253 ? 22.696 1.137 -27.777 1.00 77.00 253 ALA A N 1
ATOM 2058 C CA . ALA A 1 253 ? 23.302 0.187 -28.710 1.00 77.00 253 ALA A CA 1
ATOM 2059 C C . ALA A 1 253 ? 22.695 0.286 -30.123 1.00 77.00 253 ALA A C 1
ATOM 2061 O O . ALA A 1 253 ? 23.436 0.309 -31.104 1.00 77.00 253 ALA A O 1
ATOM 2062 N N . LEU A 1 254 ? 21.364 0.414 -30.233 1.00 76.00 254 LEU A N 1
ATOM 2063 C CA . LEU A 1 254 ? 20.686 0.615 -31.519 1.00 76.00 254 LEU A CA 1
ATOM 2064 C C . LEU A 1 254 ? 21.119 1.915 -32.200 1.00 76.00 254 LEU A C 1
ATOM 2066 O O . LEU A 1 254 ? 21.397 1.910 -33.397 1.00 76.00 254 LEU A O 1
ATOM 2070 N N . ARG A 1 255 ? 21.218 3.018 -31.446 1.00 75.38 255 ARG A N 1
ATOM 2071 C CA . ARG A 1 255 ? 21.729 4.297 -31.964 1.00 75.38 255 ARG A CA 1
ATOM 2072 C C . ARG A 1 255 ? 23.158 4.146 -32.486 1.00 75.38 255 ARG A C 1
ATOM 2074 O O . ARG A 1 255 ? 23.409 4.523 -33.625 1.00 75.38 255 ARG A O 1
ATOM 2081 N N . SER A 1 256 ? 24.050 3.516 -31.718 1.00 75.44 256 SER A N 1
ATOM 2082 C CA . SER A 1 256 ? 25.434 3.265 -32.143 1.00 75.44 256 SER A CA 1
ATOM 2083 C C . SER A 1 256 ? 25.525 2.389 -33.396 1.00 75.44 256 SER A C 1
ATOM 2085 O O . SER A 1 256 ? 26.337 2.672 -34.272 1.00 75.44 256 SER A O 1
ATOM 2087 N N . GLN A 1 257 ? 24.687 1.355 -33.527 1.00 74.12 257 GLN A N 1
ATOM 2088 C CA . GLN A 1 257 ? 24.645 0.535 -34.742 1.00 74.12 257 GLN A CA 1
ATOM 2089 C C . GLN A 1 257 ? 24.200 1.356 -35.962 1.00 74.12 257 GLN A C 1
ATOM 2091 O O . GLN A 1 257 ? 24.836 1.286 -37.011 1.00 74.12 257 GLN A O 1
ATOM 2096 N N . ILE A 1 258 ? 23.141 2.160 -35.823 1.00 74.62 258 ILE A N 1
ATOM 2097 C CA . ILE A 1 258 ? 22.646 3.030 -36.901 1.00 74.62 258 ILE A CA 1
ATOM 2098 C C . ILE A 1 258 ? 23.716 4.052 -37.309 1.00 74.62 258 ILE A C 1
ATOM 2100 O O . ILE A 1 258 ? 23.895 4.309 -38.498 1.00 74.62 258 ILE A O 1
ATOM 2104 N N . GLU A 1 259 ? 24.433 4.631 -36.344 1.00 72.62 259 GLU A N 1
ATOM 2105 C CA . GLU A 1 259 ? 25.537 5.564 -36.595 1.00 72.62 259 GLU A CA 1
ATOM 2106 C C . GLU A 1 259 ? 26.693 4.899 -37.353 1.00 72.62 259 GLU A C 1
ATOM 2108 O O . GLU A 1 259 ? 27.174 5.474 -38.329 1.00 72.62 259 GLU A O 1
ATOM 2113 N N . LEU A 1 260 ? 27.098 3.681 -36.969 1.00 69.25 260 LEU A N 1
ATOM 2114 C CA . LEU A 1 260 ? 28.132 2.908 -37.671 1.00 69.25 260 LEU A CA 1
ATOM 2115 C C . LEU A 1 260 ? 27.723 2.585 -39.115 1.00 69.25 260 LEU A C 1
ATOM 2117 O O . LEU A 1 260 ? 28.458 2.905 -40.048 1.00 69.25 260 LEU A O 1
ATOM 2121 N N . GLU A 1 261 ? 26.524 2.031 -39.320 1.00 68.38 261 GLU A N 1
ATOM 2122 C CA . GLU A 1 261 ? 26.017 1.697 -40.658 1.00 68.38 261 GLU A CA 1
ATOM 2123 C C . GLU A 1 261 ? 25.850 2.929 -41.568 1.00 68.38 261 GLU A C 1
ATOM 2125 O O . GLU A 1 261 ? 25.859 2.817 -42.800 1.00 68.38 261 GLU A O 1
ATOM 2130 N N . LYS A 1 262 ? 25.634 4.113 -40.984 1.00 68.44 262 LYS A N 1
ATOM 2131 C CA . LYS A 1 262 ? 25.574 5.383 -41.717 1.00 68.44 262 LYS A CA 1
ATOM 2132 C C . LYS A 1 262 ? 26.963 5.936 -42.016 1.00 68.44 262 LYS A C 1
ATOM 2134 O O . LYS A 1 262 ? 27.180 6.374 -43.139 1.00 68.44 262 LYS A O 1
ATOM 2139 N N . ALA A 1 263 ? 27.902 5.864 -41.073 1.00 65.38 263 ALA A N 1
ATOM 2140 C CA . ALA A 1 263 ? 29.290 6.282 -41.280 1.00 65.38 263 ALA A CA 1
ATOM 2141 C C . ALA A 1 263 ? 30.000 5.452 -42.366 1.00 65.38 263 ALA A C 1
ATOM 2143 O O . ALA A 1 263 ? 30.831 5.980 -43.103 1.00 65.38 263 ALA A O 1
ATOM 2144 N N . GLU A 1 264 ? 29.653 4.168 -42.501 1.00 65.31 264 GLU A N 1
ATOM 2145 C CA . GLU A 1 264 ? 30.140 3.316 -43.592 1.00 65.31 264 GLU A CA 1
ATOM 2146 C C . GLU A 1 264 ? 29.542 3.690 -44.960 1.00 65.31 264 GLU A C 1
ATOM 2148 O O . GLU A 1 264 ? 30.214 3.538 -45.983 1.00 65.31 264 GLU A O 1
ATOM 2153 N N . ARG A 1 265 ? 28.295 4.186 -44.997 1.00 61.66 265 ARG A N 1
ATOM 2154 C CA . ARG A 1 265 ? 27.567 4.505 -46.239 1.00 61.66 265 ARG A CA 1
ATOM 2155 C C . ARG A 1 265 ? 27.718 5.950 -46.714 1.00 61.66 265 ARG A C 1
ATOM 2157 O O . ARG A 1 265 ? 27.649 6.172 -47.920 1.00 61.66 265 ARG A O 1
ATOM 2164 N N . ASP A 1 266 ? 27.922 6.914 -45.820 1.00 52.59 266 ASP A N 1
ATOM 2165 C CA . ASP A 1 266 ? 27.944 8.337 -46.162 1.00 52.59 266 ASP A CA 1
ATOM 2166 C C . ASP A 1 266 ? 29.045 9.092 -45.392 1.00 52.59 266 ASP A C 1
ATOM 2168 O O . ASP A 1 266 ? 29.060 9.139 -44.162 1.00 52.59 266 ASP A O 1
ATOM 2172 N N . ARG A 1 267 ? 29.994 9.705 -46.120 1.00 50.31 267 ARG A N 1
ATOM 2173 C CA . ARG A 1 267 ? 31.100 10.500 -45.538 1.00 50.31 267 ARG A CA 1
ATOM 2174 C C . ARG A 1 267 ? 30.655 11.894 -45.088 1.00 50.31 267 ARG A C 1
ATOM 2176 O O . ARG A 1 267 ? 31.489 12.687 -44.649 1.00 50.31 267 ARG A O 1
ATOM 2183 N N . THR A 1 268 ? 29.380 12.248 -45.233 1.00 51.97 268 THR A N 1
ATOM 2184 C CA . THR A 1 268 ? 28.907 13.610 -44.969 1.00 51.97 268 THR A CA 1
ATOM 2185 C C . THR A 1 268 ? 27.542 13.601 -44.290 1.00 51.97 268 THR A C 1
ATOM 2187 O O . THR A 1 268 ? 26.538 13.920 -44.913 1.00 51.97 268 THR A O 1
ATOM 2190 N N . PHE A 1 269 ? 27.487 13.309 -42.985 1.00 46.84 269 PHE A N 1
ATOM 2191 C CA . PHE A 1 269 ? 26.278 13.613 -42.217 1.00 46.84 269 PHE A CA 1
ATOM 2192 C C . PHE A 1 269 ? 26.550 14.285 -40.871 1.00 46.84 269 PHE A C 1
ATOM 2194 O O . PHE A 1 269 ? 27.399 13.861 -40.089 1.00 46.84 269 PHE A O 1
ATOM 2201 N N . GLN A 1 270 ? 25.795 15.360 -40.627 1.00 38.09 270 GLN A N 1
ATOM 2202 C CA . GLN A 1 270 ? 25.771 16.111 -39.381 1.00 38.09 270 GLN A CA 1
ATOM 2203 C C . GLN A 1 270 ? 24.722 15.545 -38.416 1.00 38.09 270 GLN A C 1
ATOM 2205 O O . GLN A 1 270 ? 23.536 15.526 -38.717 1.00 38.09 270 GLN A O 1
ATOM 2210 N N . ASN A 1 271 ? 25.198 15.190 -37.220 1.00 42.56 271 ASN A N 1
ATOM 2211 C CA . ASN A 1 271 ? 24.486 15.115 -35.942 1.00 42.56 271 ASN A CA 1
ATOM 2212 C C . ASN A 1 271 ? 23.184 14.294 -35.888 1.00 42.56 271 ASN A C 1
ATOM 2214 O O . ASN A 1 271 ? 22.085 14.843 -35.887 1.00 42.56 271 ASN A O 1
ATOM 2218 N N . ILE A 1 272 ? 23.316 13.001 -35.579 1.00 41.72 272 ILE A N 1
ATOM 2219 C CA . ILE A 1 272 ? 22.431 12.393 -34.573 1.00 41.72 272 ILE A CA 1
ATOM 2220 C C . ILE A 1 272 ? 23.076 12.686 -33.213 1.00 41.72 272 ILE A C 1
ATOM 2222 O O . ILE A 1 272 ? 23.772 11.864 -32.640 1.00 41.72 272 ILE A O 1
ATOM 2226 N N . VAL A 1 273 ? 22.927 13.912 -32.711 1.00 36.41 273 VAL A N 1
ATOM 2227 C CA . VAL A 1 273 ? 23.292 14.229 -31.325 1.00 36.41 273 VAL A CA 1
ATOM 2228 C C . VAL A 1 273 ? 22.149 15.000 -30.703 1.00 36.41 273 VAL A C 1
ATOM 2230 O O . VAL A 1 273 ? 21.905 16.149 -31.052 1.00 36.41 273 VAL A O 1
ATOM 2233 N N . THR A 1 274 ? 21.497 14.386 -29.721 1.00 32.56 274 THR A N 1
ATOM 2234 C CA . THR A 1 274 ? 21.308 15.027 -28.417 1.00 32.56 274 THR A CA 1
ATOM 2235 C C . THR A 1 274 ? 21.259 13.938 -27.352 1.00 32.56 274 THR A C 1
ATOM 2237 O O . THR A 1 274 ? 20.325 13.142 -27.273 1.00 32.56 274 THR A O 1
ATOM 2240 N N . VAL A 1 275 ? 22.311 13.922 -26.533 1.00 40.34 275 VAL A N 1
ATOM 2241 C CA . VAL A 1 275 ? 22.341 13.286 -25.219 1.00 40.34 275 VAL A CA 1
ATOM 2242 C C . VAL A 1 275 ? 21.277 13.967 -24.366 1.00 40.34 275 VAL A C 1
ATOM 2244 O O . VAL A 1 275 ? 21.466 15.095 -23.919 1.00 40.34 275 VAL A O 1
ATOM 2247 N N . ILE A 1 276 ? 20.168 13.278 -24.115 1.00 37.56 276 ILE A N 1
ATOM 2248 C CA . ILE A 1 276 ? 19.371 13.534 -22.918 1.00 37.56 276 ILE A CA 1
ATOM 2249 C C . ILE A 1 276 ? 19.805 12.478 -21.909 1.00 37.56 276 ILE A C 1
ATOM 2251 O O . ILE A 1 276 ? 19.329 11.346 -21.895 1.00 37.56 276 ILE A O 1
ATOM 2255 N N . GLY A 1 277 ? 20.799 12.851 -21.104 1.00 33.56 277 GLY A N 1
ATOM 2256 C CA . GLY A 1 277 ? 21.186 12.113 -19.912 1.00 33.56 277 GLY A CA 1
ATOM 2257 C C . GLY A 1 277 ? 20.092 12.241 -18.859 1.00 33.56 277 GLY A C 1
ATOM 2258 O O . GLY A 1 277 ? 20.181 13.094 -17.984 1.00 33.56 277 GLY A O 1
ATOM 2259 N N . ALA A 1 278 ? 19.064 11.401 -18.946 1.00 34.31 278 ALA A N 1
ATOM 2260 C CA . ALA A 1 278 ? 18.006 11.303 -17.941 1.00 34.31 278 ALA A CA 1
ATOM 2261 C C . ALA A 1 278 ? 18.042 9.962 -17.179 1.00 34.31 278 ALA A C 1
ATOM 2263 O O . ALA A 1 278 ? 17.026 9.524 -16.665 1.00 34.31 278 ALA A O 1
ATOM 2264 N N . GLY A 1 279 ? 19.208 9.313 -17.061 1.00 37.41 279 GLY A N 1
ATOM 2265 C CA . GLY A 1 279 ? 19.313 7.980 -16.440 1.00 37.41 279 GLY A CA 1
ATOM 2266 C C . GLY A 1 279 ? 19.898 7.926 -15.018 1.00 37.41 279 GLY A C 1
ATOM 2267 O O . GLY A 1 279 ? 19.780 6.904 -14.346 1.00 37.41 279 GLY A O 1
ATOM 2268 N N . THR A 1 280 ? 20.538 8.991 -14.512 1.00 36.22 280 THR A N 1
ATOM 2269 C CA . THR A 1 280 ? 21.246 8.962 -13.204 1.00 36.22 280 THR A CA 1
ATOM 2270 C C . THR A 1 280 ? 20.521 9.678 -12.063 1.00 36.22 280 THR A C 1
ATOM 2272 O O . THR A 1 280 ? 20.914 9.539 -10.904 1.00 36.22 280 THR A O 1
ATOM 2275 N N . ALA A 1 281 ? 19.433 10.405 -12.333 1.00 37.81 281 ALA A N 1
ATOM 2276 C CA . ALA A 1 281 ? 18.702 11.113 -11.279 1.00 37.81 281 ALA A CA 1
ATOM 2277 C C . ALA A 1 281 ? 17.897 10.166 -10.370 1.00 37.81 281 ALA A C 1
ATOM 2279 O O . ALA A 1 281 ? 17.717 10.448 -9.187 1.00 37.81 281 ALA A O 1
ATOM 2280 N N . VAL A 1 282 ? 17.450 9.015 -10.887 1.00 37.25 282 VAL A N 1
ATOM 2281 C CA . VAL A 1 282 ? 16.604 8.084 -10.122 1.00 37.25 282 VAL A CA 1
ATOM 2282 C C . VAL A 1 282 ? 17.384 7.425 -8.979 1.00 37.25 282 VAL A C 1
ATOM 2284 O O . VAL A 1 282 ? 16.832 7.232 -7.902 1.00 37.25 282 VAL A O 1
ATOM 2287 N N . THR A 1 283 ? 18.687 7.166 -9.143 1.00 37.34 283 THR A N 1
ATOM 2288 C CA . THR A 1 283 ? 19.524 6.620 -8.058 1.00 37.34 283 THR A CA 1
ATOM 2289 C C . THR A 1 283 ? 19.770 7.604 -6.918 1.00 37.34 283 THR A C 1
ATOM 2291 O O . THR A 1 283 ? 20.031 7.169 -5.804 1.00 37.34 283 THR A O 1
ATOM 2294 N N . ALA A 1 284 ? 19.660 8.914 -7.155 1.00 37.06 284 ALA A N 1
ATOM 2295 C CA . ALA A 1 284 ? 19.845 9.915 -6.102 1.00 37.06 284 ALA A CA 1
ATOM 2296 C C . ALA A 1 284 ? 18.642 10.013 -5.139 1.00 37.06 284 ALA A C 1
ATOM 2298 O O . ALA A 1 284 ? 18.761 10.616 -4.077 1.00 37.06 284 ALA A O 1
ATOM 2299 N N . LEU A 1 285 ? 17.490 9.426 -5.489 1.00 34.31 285 LEU A N 1
ATOM 2300 C CA . LEU A 1 285 ? 16.241 9.532 -4.719 1.00 34.31 285 LEU A CA 1
ATOM 2301 C C . LEU A 1 285 ? 15.914 8.288 -3.876 1.00 34.31 285 LEU A C 1
ATOM 2303 O O . LEU A 1 285 ? 14.873 8.250 -3.220 1.00 34.31 285 LEU A O 1
ATOM 2307 N N . VAL A 1 286 ? 16.785 7.278 -3.878 1.00 37.31 286 VAL A N 1
ATOM 2308 C CA . VAL A 1 286 ? 16.585 6.004 -3.172 1.00 37.31 286 VAL A CA 1
ATOM 2309 C C . VAL A 1 286 ? 17.851 5.608 -2.427 1.00 37.31 286 VAL A C 1
ATOM 2311 O O . VAL A 1 286 ? 18.574 4.708 -2.835 1.00 37.31 286 VAL A O 1
ATOM 2314 N N . ASP A 1 287 ? 18.112 6.286 -1.314 1.00 34.03 287 ASP A N 1
ATOM 2315 C CA . ASP A 1 287 ? 18.860 5.662 -0.226 1.00 34.03 287 ASP A CA 1
ATOM 2316 C C . ASP A 1 287 ? 18.395 6.240 1.120 1.00 34.03 287 ASP A C 1
ATOM 2318 O O . ASP A 1 287 ? 18.676 7.392 1.461 1.00 34.03 287 ASP A O 1
ATOM 2322 N N . PHE A 1 288 ? 17.594 5.458 1.852 1.00 42.41 288 PHE A N 1
ATOM 2323 C CA . PHE A 1 288 ? 17.016 5.833 3.149 1.00 42.41 288 PHE A CA 1
ATOM 2324 C C . PHE A 1 288 ? 18.004 5.620 4.313 1.00 42.41 288 PHE A C 1
ATOM 2326 O O . PHE A 1 288 ? 17.698 5.965 5.452 1.00 42.41 288 PHE A O 1
ATOM 2333 N N . GLU A 1 289 ? 19.228 5.142 4.062 1.00 41.56 289 GLU A N 1
ATOM 2334 C CA . GLU A 1 289 ? 20.265 5.018 5.095 1.00 41.56 289 GLU A CA 1
ATOM 2335 C C . GLU A 1 289 ? 20.881 6.365 5.528 1.00 41.56 289 GLU A C 1
ATOM 2337 O O . GLU A 1 289 ? 22.089 6.442 5.692 1.00 41.56 289 GLU A O 1
ATOM 2342 N N . ALA A 1 290 ? 20.122 7.456 5.691 1.00 41.22 290 ALA A N 1
ATOM 2343 C CA . ALA A 1 290 ? 20.587 8.756 6.222 1.00 41.22 290 ALA A CA 1
ATOM 2344 C C . ALA A 1 290 ? 21.868 9.385 5.590 1.00 41.22 290 ALA A C 1
ATOM 2346 O O . ALA A 1 290 ? 22.247 10.498 5.952 1.00 41.22 290 ALA A O 1
ATOM 2347 N N . LYS A 1 291 ? 22.506 8.750 4.597 1.00 40.38 291 LYS A N 1
ATOM 2348 C CA . LYS A 1 291 ? 23.762 9.154 3.947 1.00 40.38 291 LYS A CA 1
ATOM 2349 C C . LYS A 1 291 ? 23.568 10.316 2.969 1.00 40.38 291 LYS A C 1
ATOM 2351 O O . LYS A 1 291 ? 24.544 10.892 2.506 1.00 40.38 291 LYS A O 1
ATOM 2356 N N . GLN A 1 292 ? 22.322 10.694 2.665 1.00 42.47 292 GLN A N 1
ATOM 2357 C CA . GLN A 1 292 ? 21.984 11.684 1.632 1.00 42.47 292 GLN A CA 1
ATOM 2358 C C . GLN A 1 292 ? 21.397 13.018 2.152 1.00 42.47 292 GLN A C 1
ATOM 2360 O O . GLN A 1 292 ? 21.209 13.919 1.334 1.00 42.47 292 GLN A O 1
ATOM 2365 N N . CYS A 1 293 ? 21.199 13.248 3.469 1.00 40.41 293 CYS A N 1
ATOM 2366 C CA . CYS A 1 293 ? 20.927 14.630 3.961 1.00 40.41 293 CYS A CA 1
ATOM 2367 C C . CYS A 1 293 ? 22.103 15.565 3.593 1.00 40.41 293 CYS A C 1
ATOM 2369 O O . CYS A 1 293 ? 21.926 16.760 3.354 1.00 40.41 293 CYS A O 1
ATOM 2371 N N . GLU A 1 294 ? 23.314 15.011 3.464 1.00 40.28 294 GLU A N 1
ATOM 2372 C CA . GLU A 1 294 ? 24.514 15.743 3.058 1.00 40.28 294 GLU A CA 1
ATOM 2373 C C . GLU A 1 294 ? 24.567 16.044 1.548 1.00 40.28 294 GLU A C 1
ATOM 2375 O O . GLU A 1 294 ? 25.001 17.120 1.142 1.00 40.28 294 GLU A O 1
ATOM 2380 N N . THR A 1 295 ? 24.090 15.135 0.697 1.00 39.94 295 THR A N 1
ATOM 2381 C CA . THR A 1 295 ? 24.100 15.326 -0.763 1.00 39.94 295 THR A CA 1
ATOM 2382 C C . THR A 1 295 ? 23.013 16.307 -1.206 1.00 39.94 295 THR A C 1
ATOM 2384 O O . THR A 1 295 ? 23.278 17.201 -2.007 1.00 39.94 295 THR A O 1
ATOM 2387 N N . VAL A 1 296 ? 21.809 16.217 -0.628 1.00 38.75 296 VAL A N 1
ATOM 2388 C CA . VAL A 1 296 ? 20.696 17.139 -0.926 1.00 38.75 296 VAL A CA 1
ATOM 2389 C C . VAL A 1 296 ? 20.982 18.552 -0.400 1.00 38.75 296 VAL A C 1
ATOM 2391 O O . VAL A 1 296 ? 20.691 19.535 -1.083 1.00 38.75 296 VAL A O 1
ATOM 2394 N N . SER A 1 297 ? 21.631 18.684 0.764 1.00 42.06 297 SER A N 1
ATOM 2395 C CA . SER A 1 297 ? 22.027 19.998 1.301 1.00 42.06 297 SER A CA 1
ATOM 2396 C C . SER A 1 297 ? 23.148 20.685 0.509 1.00 42.06 297 SER A C 1
ATOM 2398 O O . SER A 1 297 ? 23.244 21.911 0.551 1.00 42.06 297 SER A O 1
ATOM 2400 N N . LYS A 1 298 ? 23.951 19.930 -0.258 1.00 43.59 298 LYS A N 1
ATOM 2401 C CA . LYS A 1 298 ? 24.935 20.474 -1.214 1.00 43.59 298 LYS A CA 1
ATOM 2402 C C . LYS A 1 298 ? 24.292 20.994 -2.507 1.00 43.59 298 LYS A C 1
ATOM 2404 O O . LYS A 1 298 ? 24.840 21.902 -3.122 1.00 43.59 298 LYS A O 1
ATOM 2409 N N . LEU A 1 299 ? 23.137 20.455 -2.902 1.00 38.69 299 LEU A N 1
ATOM 2410 C CA . LEU A 1 299 ? 22.409 20.848 -4.117 1.00 38.69 299 LEU A CA 1
ATOM 2411 C C . LEU A 1 299 ? 21.416 22.003 -3.892 1.00 38.69 299 LEU A C 1
ATOM 2413 O O . LEU A 1 299 ? 21.152 22.754 -4.829 1.00 38.69 299 LEU A O 1
ATOM 2417 N N . ILE A 1 300 ? 20.871 22.175 -2.678 1.00 40.47 300 ILE A N 1
ATOM 2418 C CA . ILE A 1 300 ? 19.858 23.206 -2.372 1.00 40.47 300 ILE A CA 1
ATOM 2419 C C . ILE A 1 300 ? 20.199 23.898 -1.028 1.00 40.47 300 ILE A C 1
ATOM 2421 O O . ILE A 1 300 ? 19.884 23.369 0.044 1.00 40.47 300 ILE A O 1
ATOM 2425 N N . PRO A 1 301 ? 20.840 25.086 -1.045 1.00 32.28 301 PRO A N 1
ATOM 2426 C CA . PRO A 1 301 ? 21.574 25.618 0.110 1.00 32.28 301 PRO A CA 1
ATOM 2427 C C . PRO A 1 301 ? 20.827 26.040 1.394 1.00 32.28 301 PRO A C 1
ATOM 2429 O O . PRO A 1 301 ? 21.530 26.238 2.385 1.00 32.28 301 PRO A O 1
ATOM 2432 N N . PRO A 1 302 ? 19.487 26.185 1.512 1.00 37.91 302 PRO A N 1
ATOM 2433 C CA . PRO A 1 302 ? 18.908 26.545 2.804 1.00 37.91 302 PRO A CA 1
ATOM 2434 C C . PRO A 1 302 ? 18.496 25.335 3.663 1.00 37.91 302 PRO A C 1
ATOM 2436 O O . PRO A 1 302 ? 18.119 25.526 4.817 1.00 37.91 302 PRO A O 1
ATOM 2439 N N . MET A 1 303 ? 18.578 24.086 3.177 1.00 38.56 303 MET A N 1
ATOM 2440 C CA . MET A 1 303 ? 18.029 22.926 3.912 1.00 38.56 303 MET A CA 1
ATOM 2441 C C . MET A 1 303 ? 18.888 22.416 5.084 1.00 38.56 303 MET A C 1
ATOM 2443 O O . MET A 1 303 ? 18.420 21.588 5.866 1.00 38.56 303 MET A O 1
ATOM 2447 N N . LYS A 1 304 ? 20.108 22.941 5.276 1.00 39.62 304 LYS A N 1
ATOM 2448 C CA . LYS A 1 304 ? 21.072 22.447 6.281 1.00 39.62 304 LYS A CA 1
ATOM 2449 C C . LYS A 1 304 ? 20.523 22.418 7.719 1.00 39.62 304 LYS A C 1
ATOM 2451 O O . LYS A 1 304 ? 20.909 21.553 8.491 1.00 39.62 304 LYS A O 1
ATOM 2456 N N . LYS A 1 305 ? 19.603 23.323 8.080 1.00 41.16 305 LYS A N 1
ATOM 2457 C CA . LYS A 1 305 ? 19.067 23.438 9.454 1.00 41.16 305 LYS A CA 1
ATOM 2458 C C . LYS A 1 305 ? 17.881 22.516 9.782 1.00 41.16 305 LYS A C 1
ATOM 2460 O O . LYS A 1 305 ? 17.499 22.450 10.944 1.00 41.16 305 LYS A O 1
ATOM 2465 N N . SER A 1 306 ? 17.288 21.824 8.802 1.00 42.12 306 SER A N 1
ATOM 2466 C CA . SER A 1 306 ? 16.132 20.933 9.046 1.00 42.12 306 SER A CA 1
ATOM 2467 C C . SER A 1 306 ? 16.508 19.492 9.410 1.00 42.12 306 SER A C 1
ATOM 2469 O O . SER A 1 306 ? 15.659 18.778 9.935 1.00 42.12 306 SER A O 1
ATOM 2471 N N . CYS A 1 307 ? 17.756 19.060 9.182 1.00 41.62 307 CYS A N 1
ATOM 2472 C CA . CYS A 1 307 ? 18.177 17.665 9.399 1.00 41.62 307 CYS A CA 1
ATOM 2473 C C . CYS A 1 307 ? 18.420 17.300 10.886 1.00 41.62 307 CYS A C 1
ATOM 2475 O O . CYS A 1 307 ? 18.634 16.130 11.181 1.00 41.62 307 CYS A O 1
ATOM 2477 N N . GLU A 1 308 ? 18.389 18.254 11.826 1.00 42.75 308 GLU A N 1
ATOM 2478 C CA . GLU A 1 308 ? 18.789 18.018 13.230 1.00 42.75 308 GLU A CA 1
ATOM 2479 C C . GLU A 1 308 ? 17.619 17.901 14.229 1.00 42.75 308 GLU A C 1
ATOM 2481 O O . GLU A 1 308 ? 17.856 17.652 15.408 1.00 42.75 308 GLU A O 1
ATOM 2486 N N . ASN A 1 309 ? 16.351 18.047 13.806 1.00 44.22 309 ASN A N 1
ATOM 2487 C CA . ASN A 1 309 ? 15.212 18.022 14.736 1.00 44.22 309 ASN A CA 1
ATOM 2488 C C . ASN A 1 309 ? 14.106 17.017 14.330 1.00 44.22 309 ASN A C 1
ATOM 2490 O O . ASN A 1 309 ? 13.386 17.265 13.355 1.00 44.22 309 ASN A O 1
ATOM 2494 N N . PRO A 1 310 ? 13.891 15.927 15.101 1.00 42.41 310 PRO A N 1
ATOM 2495 C CA . PRO A 1 310 ? 12.866 14.909 14.832 1.00 42.41 310 PRO A CA 1
ATOM 2496 C C . PRO A 1 310 ? 11.438 15.464 14.690 1.00 42.41 310 PRO A C 1
ATOM 2498 O O . PRO A 1 310 ? 10.628 14.910 13.949 1.00 42.41 310 PRO A O 1
ATOM 2501 N N . TRP A 1 311 ? 11.129 16.584 15.352 1.00 39.78 311 TRP A N 1
ATOM 2502 C CA . TRP A 1 311 ? 9.804 17.216 15.305 1.00 39.78 311 TRP A CA 1
ATOM 2503 C C . TRP A 1 311 ? 9.498 17.929 13.977 1.00 39.78 311 TRP A C 1
ATOM 2505 O O . TRP A 1 311 ? 8.341 17.997 13.563 1.00 39.78 311 TRP A O 1
ATOM 2515 N N . ILE A 1 312 ? 10.517 18.429 13.270 1.00 40.56 312 ILE A N 1
ATOM 2516 C CA . ILE A 1 312 ? 10.344 19.162 12.002 1.00 40.56 312 ILE A CA 1
ATOM 2517 C C . ILE A 1 312 ? 10.065 18.187 10.844 1.00 40.56 312 ILE A C 1
ATOM 2519 O O . ILE A 1 312 ? 9.280 18.498 9.942 1.00 40.56 312 ILE A O 1
ATOM 2523 N N . ASN A 1 313 ? 10.621 16.974 10.919 1.00 44.84 313 ASN A N 1
ATOM 2524 C CA . ASN A 1 313 ? 10.513 15.949 9.879 1.00 44.84 313 ASN A CA 1
ATOM 2525 C C . ASN A 1 313 ? 9.111 15.310 9.787 1.00 44.84 313 ASN A C 1
ATOM 2527 O O . ASN A 1 313 ? 8.723 14.813 8.734 1.00 44.84 313 ASN A O 1
ATOM 2531 N N . SER A 1 314 ? 8.328 15.351 10.871 1.00 46.69 314 SER A N 1
ATOM 2532 C CA . SER A 1 314 ? 7.020 14.680 10.942 1.00 46.69 314 SER A CA 1
ATOM 2533 C C . SER A 1 314 ? 5.835 15.573 10.531 1.00 46.69 314 SER A C 1
ATOM 2535 O O . SER A 1 314 ? 4.817 15.063 10.067 1.00 46.69 314 SER A O 1
ATOM 2537 N N . PHE A 1 315 ? 5.964 16.904 10.635 1.00 40.09 315 PHE A N 1
ATOM 2538 C CA . PHE A 1 315 ? 4.856 17.839 10.368 1.00 40.09 315 PHE A CA 1
ATOM 2539 C C . PHE A 1 315 ? 5.123 18.870 9.267 1.00 40.09 315 PHE A C 1
ATOM 2541 O O . PHE A 1 315 ? 4.222 19.161 8.483 1.00 40.09 315 PHE A O 1
ATOM 2548 N N . ILE A 1 316 ? 6.333 19.430 9.173 1.00 43.19 316 ILE A N 1
ATOM 2549 C CA . ILE A 1 316 ? 6.589 20.583 8.292 1.00 43.19 316 ILE A CA 1
ATOM 2550 C C . ILE A 1 316 ? 6.966 20.125 6.884 1.00 43.19 316 ILE A C 1
ATOM 2552 O O . ILE A 1 316 ? 6.447 20.657 5.905 1.00 43.19 316 ILE A O 1
ATOM 2556 N N . VAL A 1 317 ? 7.804 19.095 6.770 1.00 47.00 317 VAL A N 1
ATOM 2557 C CA . VAL A 1 317 ? 8.257 18.569 5.472 1.00 47.00 317 VAL A CA 1
ATOM 2558 C C . VAL A 1 317 ? 7.089 18.073 4.599 1.00 47.00 317 VAL A C 1
ATOM 2560 O O . VAL A 1 317 ? 7.027 18.482 3.439 1.00 47.00 317 VAL A O 1
ATOM 2563 N N . PRO A 1 318 ? 6.097 17.310 5.105 1.00 48.22 318 PRO A N 1
ATOM 2564 C CA . PRO A 1 318 ? 4.962 16.877 4.285 1.00 48.22 318 PRO A CA 1
ATOM 2565 C C . PRO A 1 318 ? 4.081 18.045 3.825 1.00 48.22 318 PRO A C 1
ATOM 2567 O O . PRO A 1 318 ? 3.644 18.074 2.679 1.00 48.22 318 PRO A O 1
ATOM 2570 N N . VAL A 1 319 ? 3.842 19.034 4.693 1.00 46.16 319 VAL A N 1
ATOM 2571 C CA . VAL A 1 319 ? 3.003 20.205 4.380 1.00 46.16 319 VAL A CA 1
ATOM 2572 C C . VAL A 1 319 ? 3.683 21.110 3.354 1.00 46.16 319 VAL A C 1
ATOM 2574 O O . VAL A 1 319 ? 3.043 21.558 2.405 1.00 46.16 319 VAL A O 1
ATOM 2577 N N . VAL A 1 320 ? 4.991 21.333 3.494 1.00 46.38 320 VAL A N 1
ATOM 2578 C CA . VAL A 1 320 ? 5.784 22.120 2.542 1.00 46.38 320 VAL A CA 1
ATOM 2579 C C . VAL A 1 320 ? 5.887 21.405 1.196 1.00 46.38 320 VAL A C 1
ATOM 2581 O O . VAL A 1 320 ? 5.722 22.050 0.165 1.00 46.38 320 VAL A O 1
ATOM 2584 N N . LEU A 1 321 ? 6.062 20.080 1.176 1.00 47.62 321 LEU A N 1
ATOM 2585 C CA . LEU A 1 321 ? 6.043 19.308 -0.068 1.00 47.62 321 LEU A CA 1
ATOM 2586 C C . LEU A 1 321 ? 4.670 19.372 -0.750 1.00 47.62 321 LEU A C 1
ATOM 2588 O O . LEU A 1 321 ? 4.610 19.649 -1.942 1.00 47.62 321 LEU A O 1
ATOM 2592 N N . ILE A 1 322 ? 3.564 19.217 -0.014 1.00 53.28 322 ILE A N 1
ATOM 2593 C CA . ILE A 1 322 ? 2.204 19.349 -0.571 1.00 53.28 322 ILE A CA 1
ATOM 2594 C C . ILE A 1 322 ? 1.974 20.747 -1.165 1.00 53.28 322 ILE A C 1
ATOM 2596 O O . ILE A 1 322 ? 1.395 20.862 -2.244 1.00 53.28 322 ILE A O 1
ATOM 2600 N N . LEU A 1 323 ? 2.456 21.807 -0.510 1.00 46.50 323 LEU A N 1
ATOM 2601 C CA . LEU A 1 323 ? 2.348 23.175 -1.023 1.00 46.50 323 LEU A CA 1
ATOM 2602 C C . LEU A 1 323 ? 3.218 23.396 -2.266 1.00 46.50 323 LEU A C 1
ATOM 2604 O O . LEU A 1 323 ? 2.738 23.962 -3.245 1.00 46.50 323 LEU A O 1
ATOM 2608 N N . ILE A 1 324 ? 4.460 22.906 -2.273 1.00 54.38 324 ILE A N 1
ATOM 2609 C CA . ILE A 1 324 ? 5.360 22.999 -3.432 1.00 54.38 324 ILE A CA 1
ATOM 2610 C C . ILE A 1 324 ? 4.779 22.225 -4.622 1.00 54.38 324 ILE A C 1
ATOM 2612 O O . ILE A 1 324 ? 4.701 22.766 -5.724 1.00 54.38 324 ILE A O 1
ATOM 2616 N N . PHE A 1 325 ? 4.292 21.001 -4.414 1.00 49.91 325 PHE A N 1
ATOM 2617 C CA . PHE A 1 325 ? 3.677 20.203 -5.476 1.00 49.91 325 PHE A CA 1
ATOM 2618 C C . PHE A 1 325 ? 2.327 20.770 -5.934 1.00 49.91 325 PHE A C 1
ATOM 2620 O O . PHE A 1 325 ? 2.015 20.703 -7.122 1.00 49.91 325 PHE A O 1
ATOM 2627 N N . GLY A 1 326 ? 1.560 21.403 -5.040 1.00 55.25 326 GLY A N 1
ATOM 2628 C CA . GLY A 1 326 ? 0.355 22.155 -5.393 1.00 55.25 326 GLY A CA 1
ATOM 2629 C C . GLY A 1 326 ? 0.656 23.371 -6.276 1.00 55.25 326 GLY A C 1
ATOM 2630 O O . GLY A 1 326 ? -0.031 23.593 -7.272 1.00 55.25 326 GLY A O 1
ATOM 2631 N N . VAL A 1 327 ? 1.723 24.118 -5.972 1.00 55.25 327 VAL A N 1
ATOM 2632 C CA . VAL A 1 327 ? 2.188 25.252 -6.789 1.00 55.25 327 VAL A CA 1
ATOM 2633 C C . VAL A 1 327 ? 2.718 24.778 -8.142 1.00 55.25 327 VAL A C 1
ATOM 2635 O O . VAL A 1 327 ? 2.362 25.356 -9.166 1.00 55.25 327 VAL A O 1
ATOM 2638 N N . ILE A 1 328 ? 3.490 23.688 -8.182 1.00 56.38 328 ILE A N 1
ATOM 2639 C CA . ILE A 1 328 ? 3.961 23.083 -9.438 1.00 56.38 328 ILE A CA 1
ATOM 2640 C C . ILE A 1 328 ? 2.769 22.616 -10.284 1.00 56.38 328 ILE A C 1
ATOM 2642 O O . ILE A 1 328 ? 2.708 22.928 -11.472 1.00 56.38 328 ILE A O 1
ATOM 2646 N N . GLY A 1 329 ? 1.775 21.956 -9.683 1.00 56.97 329 GLY A N 1
ATOM 2647 C CA . GLY A 1 329 ? 0.545 21.548 -10.366 1.00 56.97 329 GLY A CA 1
ATOM 2648 C C . GLY A 1 329 ? -0.260 22.729 -10.923 1.00 56.97 329 GLY A C 1
ATOM 2649 O O . GLY A 1 329 ? -0.776 22.654 -12.039 1.00 56.97 329 GLY A O 1
ATOM 2650 N N . LEU A 1 330 ? -0.320 23.849 -10.196 1.00 52.72 330 LEU A N 1
ATOM 2651 C CA . LEU A 1 330 ? -0.958 25.086 -10.662 1.00 52.72 330 LEU A CA 1
ATOM 2652 C C . LEU A 1 330 ? -0.182 25.748 -11.807 1.00 52.72 330 LEU A C 1
ATOM 2654 O O . LEU A 1 330 ? -0.801 26.200 -12.771 1.00 52.72 330 LEU A O 1
ATOM 2658 N N . CYS A 1 331 ? 1.151 25.760 -11.750 1.00 50.12 331 CYS A N 1
ATOM 2659 C CA . CYS A 1 331 ? 2.000 26.247 -12.838 1.00 50.12 331 CYS A CA 1
ATOM 2660 C C . CYS A 1 331 ? 1.839 25.390 -14.102 1.00 50.12 331 CYS A C 1
ATOM 2662 O O . CYS A 1 331 ? 1.626 25.938 -15.181 1.00 50.12 331 CYS A O 1
ATOM 2664 N N . PHE A 1 332 ? 1.831 24.059 -13.971 1.00 52.97 332 PHE A N 1
ATOM 2665 C CA . PHE A 1 332 ? 1.583 23.139 -15.086 1.00 52.97 332 PHE A CA 1
ATOM 2666 C C . PHE A 1 332 ? 0.187 23.319 -15.688 1.00 52.97 332 PHE A C 1
ATOM 2668 O O . PHE A 1 332 ? 0.048 23.379 -16.908 1.00 52.97 332 PHE A O 1
ATOM 2675 N N . LYS A 1 333 ? -0.849 23.485 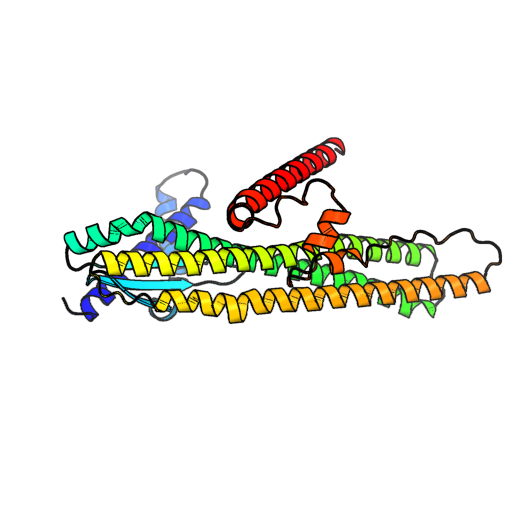-14.853 1.00 50.38 333 LYS A N 1
ATOM 2676 C CA . LYS A 1 333 ? -2.212 23.768 -15.323 1.00 50.38 333 LYS A CA 1
ATOM 2677 C C . LYS A 1 333 ? -2.277 25.078 -16.113 1.00 50.38 333 LYS A C 1
ATOM 2679 O O . LYS A 1 333 ? -2.940 25.119 -17.143 1.00 50.38 333 LYS A O 1
ATOM 2684 N N . LYS A 1 334 ? -1.576 26.121 -15.653 1.00 47.19 334 LYS A N 1
ATOM 2685 C CA . LYS A 1 334 ? -1.546 27.443 -16.298 1.00 47.19 334 LYS A CA 1
ATOM 2686 C C . LYS A 1 334 ? -0.809 27.418 -17.643 1.00 47.19 334 LYS A C 1
ATOM 2688 O O . LYS A 1 334 ? -1.258 28.059 -18.588 1.00 47.19 334 LYS A O 1
ATOM 2693 N N . ILE A 1 335 ? 0.270 26.638 -17.740 1.00 54.91 335 ILE A N 1
ATOM 2694 C CA . ILE A 1 335 ? 1.021 26.411 -18.986 1.00 54.91 335 ILE A CA 1
ATOM 2695 C C . ILE A 1 335 ? 0.175 25.613 -19.990 1.00 54.91 335 ILE A C 1
ATOM 2697 O O . ILE A 1 335 ? 0.073 26.000 -21.149 1.00 54.91 335 ILE A O 1
ATOM 2701 N N . LEU A 1 336 ? -0.513 24.557 -19.542 1.00 47.03 336 LEU A N 1
ATOM 2702 C CA . LEU A 1 336 ? -1.393 23.753 -20.399 1.00 47.03 336 LEU A CA 1
ATOM 2703 C C . LEU A 1 336 ? -2.640 24.522 -20.866 1.00 47.03 336 LEU A C 1
ATOM 2705 O O . LEU A 1 336 ? -3.101 24.308 -21.983 1.00 47.03 336 LEU A O 1
ATOM 2709 N N . SER A 1 337 ? -3.172 25.441 -20.053 1.00 51.00 337 SER A N 1
ATOM 2710 C CA . SER A 1 337 ? -4.298 26.301 -20.447 1.00 51.00 337 SER A CA 1
ATOM 2711 C C . SER A 1 337 ? -3.913 27.464 -21.363 1.00 51.00 337 SER A C 1
ATOM 2713 O O . SER A 1 337 ? -4.797 28.046 -21.970 1.00 51.00 337 SER A O 1
ATOM 2715 N N . ALA A 1 338 ? -2.627 27.819 -21.443 1.00 46.16 338 ALA A N 1
ATOM 2716 C CA . ALA A 1 338 ? -2.116 28.846 -22.356 1.00 46.16 338 ALA A CA 1
ATOM 2717 C C . ALA A 1 338 ? -1.718 28.276 -23.735 1.00 46.16 338 ALA A C 1
ATOM 2719 O O . ALA A 1 338 ? -1.345 29.027 -24.629 1.00 46.16 338 ALA A O 1
ATOM 2720 N N . SER A 1 339 ? -1.777 26.947 -23.885 1.00 41.94 339 SER A N 1
ATOM 2721 C CA . SER A 1 339 ? -1.453 26.190 -25.102 1.00 41.94 339 SER A CA 1
ATOM 2722 C C . SER A 1 339 ? -2.704 25.722 -25.875 1.00 41.94 339 SER A C 1
ATOM 2724 O O . SER A 1 339 ? -2.580 24.957 -26.834 1.00 41.94 339 SER A O 1
ATOM 2726 N N . ARG A 1 340 ? -3.900 26.148 -25.457 1.00 40.22 340 ARG A N 1
ATOM 2727 C CA . ARG A 1 340 ? -5.157 26.096 -26.220 1.00 40.22 340 ARG A CA 1
ATOM 2728 C C . ARG A 1 340 ? -5.598 27.520 -26.493 1.00 40.22 340 ARG A C 1
ATOM 2730 O O . ARG A 1 340 ? -6.226 27.713 -27.553 1.00 40.22 340 ARG A O 1
#

Secondary structure (DSSP, 8-state):
--HHHHHHHHHHHHHHHHHHHHHHHHHTT--S-S-HHHHHHHHHHHHHHHGGG---HHHHEEEEEEETTEEEEEEEE--TT-S--EEEEEEE-SSHHHHHHHHTTHHHHHHHHHHHHHHHHHHHHHHHHHHHHHHHHHHHHHHHHHHHHHTTTT--HHHHHHHHHHHHHHHHHHHHHHHHHHHHHHHHHHHHHHHHHHHHHHHHHHHHTT---B-THHHHHHHHIIIIIIHHHHHHHHHHHHHHHHHHHHHHHHHHHHHHHHHHH-S-----------SSTGGGG---SSTTHHHHHHHSTTGGGTTT-HHHHHHHHHHHHHHHHHHHHHHHHHHHHT--

Foldseek 3Di:
DDPVVQVVVVVVVLQVVQVVVVVVVVVVPDDDDDDDPVVVVVVVVVVVVCVVPRQDCVVQFQDWKDALQKIKTWGWDDDQPDPPTDTDIDIDHPDDVSVVLVVVCVVLVVQLVVLVVQLSVLLSVLVVLLVLLVVLLVLLVVLLVVLVVCVVDDDDPVSNVVSLVSNVVSLVVNLVSLVSLVVSLVSNVLSLVSNVVSVVVVVVSRVVVVMDITPCSSVVSSVCSVVPRNVVSVVSSVVSLVSSVVSVVSSVVSVVVVVVVCVVVDVDDDDPDDDPPSNPPVVLVDDPPPPNLVVVCVVPPPSVPQPPDPVCVSPPVVVVVVVVVVVVVVVVVVVVVVVD